Protein AF-A0A6L5F3W4-F1 (afdb_monomer)

Foldseek 3Di:
DDPDALLDDDQPPVDPLSVLLQVLLVVQLVVLCVQPNPQSNCLQNVQLVLLLLQLCLLCVPCSVLSSVLSNPRSVLSNVVQQQQSLLSSLLSLLSSCLFSQQVDHGDPVNLVVSLVSLLVQLLAQLSLLSQLLSLVSQCVSCPPPPVSPVSSVVSNCSSVVNCVVNQNQDDDQDAADPVLVVLLCLLVVLLVQADQDQFPRANNNPRHTTDSVSSNSSLCSLNSSLVVSCVRRPRSSSSSCVSSSSSSNSSSVVSPPDDPPPD

Sequence (263 aa):
MSRFTHLGRIVDLRLLTTRLSLVLVSVWAVVGYLNEGWAGVFDCGVAAVLGWMLARELDPDHPWIAVLVAALAGAPGLVGVDVGLRATLIVIASARLMVRSTGLAAKLTDIFVVGAVAVAWATGPGGWAVGMGLAVAIALDAGTDRTRLGLAALIGLGVTAVGALTGGVTSTWSTPTLVHLGVVVAGLGATAIARPRPLQSVGDYTGEVLDPTRLSIARIIVVGAATLAALAGGGSAVGVTSVIWITVTVVGVASRLRPSFRG

Solvent-accessible surface area (backbone atoms only — not comparable to full-atom values): 12817 Å² total; per-residue (Å²): 134,83,90,74,59,59,84,70,76,86,83,61,70,86,41,65,48,50,46,51,30,50,51,40,22,51,49,27,22,51,54,15,32,74,73,55,36,76,62,14,25,48,33,6,13,48,27,6,49,50,14,23,52,40,25,44,61,74,40,59,78,42,56,65,55,16,31,55,24,14,67,51,25,17,55,50,27,77,74,73,37,55,41,30,65,68,42,50,52,44,40,40,51,24,28,40,64,40,36,24,59,46,48,48,76,72,46,72,68,54,53,50,54,54,35,53,52,29,27,70,47,0,45,40,66,25,16,24,35,28,26,38,29,32,19,51,35,41,35,65,67,29,70,84,42,63,68,46,36,50,50,16,51,51,33,32,50,41,5,50,50,39,4,56,75,60,44,21,64,52,88,71,68,33,84,54,49,74,66,48,49,50,44,51,50,46,18,52,51,17,52,81,66,48,72,93,62,91,61,76,39,48,10,74,74,64,65,46,65,44,54,57,66,35,40,50,51,23,51,49,38,51,51,51,16,48,49,49,11,25,72,60,26,23,26,58,11,37,36,23,35,37,29,55,36,50,25,43,24,49,52,24,46,57,66,66,73,57,75,89,75,82,124

Secondary structure (DSSP, 8-state):
-----SS-----TTSHHHHHHHHHHHHHHHHHHHHHTHHHIIIIIIHHHHHHHHHHHH-TT-HHHHHHHHHHHTHHHHTT----HHHHHHHHHHHHHHH-TTSSPPPHHHHHHHHHHHHHHTTSTTHHHHHHHHHHHHHHHHTT-HHHHHHHHHHHHHHHHHHHHTTSS-S--BPPPHHHHHHHHHHHHHHHTPPP-----B-TTT-PBPPHHHHHHHHHHHHHHHHHHHHHHBHHHHHHTHHHHHHHHHHHHHHHH------

pLDDT: mean 91.53, std 9.52, range [45.31, 98.31]

Mean predicted aligned error: 4.31 Å

Radius of gyration: 17.59 Å; Cα contacts (8 Å, |Δi|>4): 500; chains: 1; bounding box: 54×39×50 Å

Structure (mmCIF, N/CA/C/O backbone):
data_AF-A0A6L5F3W4-F1
#
_entry.id   AF-A0A6L5F3W4-F1
#
loop_
_atom_site.group_PDB
_atom_site.id
_atom_site.type_symbol
_atom_site.label_atom_id
_atom_site.label_alt_id
_atom_site.label_comp_id
_atom_site.label_asym_id
_atom_site.label_entity_id
_atom_site.label_seq_id
_atom_site.pdbx_PDB_ins_code
_atom_site.Cartn_x
_atom_site.Cartn_y
_atom_site.Cartn_z
_atom_site.occupancy
_atom_site.B_iso_or_equiv
_atom_site.auth_seq_id
_atom_site.auth_comp_id
_atom_site.auth_asym_id
_atom_site.auth_atom_id
_atom_site.pdbx_PDB_model_num
ATOM 1 N N . MET A 1 1 ? -11.030 -21.987 18.754 1.00 50.31 1 MET A N 1
ATOM 2 C CA . MET A 1 1 ? -9.757 -21.298 18.434 1.00 50.31 1 MET A CA 1
ATOM 3 C C . MET A 1 1 ? -9.724 -20.989 16.944 1.00 50.31 1 MET A C 1
ATOM 5 O O . MET A 1 1 ? -9.644 -21.914 16.144 1.00 50.31 1 MET A O 1
ATOM 9 N N . SER A 1 2 ? -9.876 -19.724 16.549 1.00 51.78 2 SER A N 1
ATOM 10 C CA . SER A 1 2 ? -9.945 -19.341 15.136 1.00 51.78 2 SER A CA 1
ATOM 11 C C . SER A 1 2 ? -8.565 -19.425 14.465 1.00 51.78 2 SER A C 1
ATOM 13 O O . SER A 1 2 ? -7.621 -18.710 14.816 1.00 51.78 2 SER A O 1
ATOM 15 N N . ARG A 1 3 ? -8.458 -20.302 13.458 1.00 72.25 3 ARG A N 1
ATOM 16 C CA . ARG A 1 3 ? -7.289 -20.458 12.568 1.00 72.25 3 ARG A CA 1
ATOM 17 C C . ARG A 1 3 ? -7.117 -19.295 11.576 1.00 72.25 3 ARG A C 1
ATOM 19 O O . ARG A 1 3 ? -6.265 -19.363 10.702 1.00 72.25 3 ARG A O 1
ATOM 26 N N . PHE A 1 4 ? -7.916 -18.236 11.695 1.00 75.69 4 PHE A N 1
ATOM 27 C CA . PHE A 1 4 ? -7.894 -17.111 10.767 1.00 75.69 4 PHE A CA 1
ATOM 28 C C . PHE A 1 4 ? -6.722 -16.168 11.072 1.00 75.69 4 PHE A C 1
ATOM 30 O O . PHE A 1 4 ? -6.388 -15.926 12.240 1.00 75.69 4 PHE A O 1
ATOM 37 N N . THR A 1 5 ? -6.068 -15.689 10.015 1.00 81.12 5 THR A N 1
ATOM 38 C CA . THR A 1 5 ? -4.978 -14.704 10.074 1.00 81.12 5 THR A CA 1
ATOM 39 C C . THR A 1 5 ? -5.557 -13.325 9.782 1.00 81.12 5 THR A C 1
ATOM 41 O O . THR A 1 5 ? -6.525 -13.208 9.030 1.00 81.12 5 THR A O 1
ATOM 44 N N . HIS A 1 6 ? -4.976 -12.274 10.359 1.00 85.00 6 HIS A N 1
ATOM 45 C CA . HIS A 1 6 ? -5.402 -10.901 10.074 1.00 85.00 6 HIS A CA 1
ATOM 46 C C . HIS A 1 6 ? -5.044 -10.462 8.638 1.00 85.00 6 HIS A C 1
ATOM 48 O O . HIS A 1 6 ? -5.632 -9.534 8.088 1.00 85.00 6 HIS A O 1
ATOM 54 N N . LEU A 1 7 ? -4.062 -11.128 8.025 1.00 82.50 7 LEU A N 1
ATOM 55 C CA . LEU A 1 7 ? -3.481 -10.722 6.747 1.00 82.50 7 LEU A CA 1
ATOM 56 C C . LEU A 1 7 ? -4.322 -11.153 5.543 1.00 82.50 7 LEU A C 1
ATOM 58 O O . LEU A 1 7 ? -4.262 -10.498 4.501 1.00 82.50 7 LEU A O 1
ATOM 62 N N . GLY A 1 8 ? -5.080 -12.244 5.666 1.00 83.12 8 GLY A N 1
ATOM 63 C CA . GLY A 1 8 ? -5.890 -12.793 4.583 1.00 83.12 8 GLY A CA 1
ATOM 64 C C . GLY A 1 8 ? -7.279 -12.164 4.521 1.00 83.12 8 GLY A C 1
ATOM 65 O O . GLY A 1 8 ? -8.068 -12.313 5.451 1.00 83.12 8 GLY A O 1
ATOM 66 N N . ARG A 1 9 ? -7.600 -11.527 3.390 1.00 84.25 9 ARG A N 1
ATOM 67 C CA . ARG A 1 9 ? -8.953 -11.065 3.061 1.00 84.25 9 ARG A CA 1
ATOM 68 C C . ARG A 1 9 ? -9.553 -11.938 1.964 1.00 84.25 9 ARG A C 1
ATOM 70 O O . ARG A 1 9 ? -8.885 -12.220 0.970 1.00 84.25 9 ARG A O 1
ATOM 77 N N . ILE A 1 10 ? -10.807 -12.349 2.137 1.00 86.81 10 ILE A N 1
ATOM 78 C CA . ILE A 1 10 ? -11.521 -13.149 1.138 1.00 86.81 10 ILE A CA 1
ATOM 79 C C . ILE A 1 10 ? -11.903 -12.244 -0.038 1.00 86.81 10 ILE A C 1
ATOM 81 O O . ILE A 1 10 ? -12.430 -11.144 0.134 1.00 86.81 10 ILE A O 1
ATOM 85 N N . VAL A 1 11 ? -11.627 -12.709 -1.254 1.00 90.00 11 VAL A N 1
ATOM 86 C CA . VAL A 1 11 ? -12.023 -12.017 -2.480 1.00 90.00 11 VAL A CA 1
ATOM 87 C C . VAL A 1 11 ? -13.453 -12.424 -2.825 1.00 90.00 11 VAL A C 1
ATOM 89 O O . VAL A 1 11 ? -13.691 -13.545 -3.268 1.00 90.00 11 VAL A O 1
ATOM 92 N N . ASP A 1 12 ? -14.410 -11.516 -2.629 1.00 91.69 12 ASP A N 1
ATOM 93 C CA . ASP A 1 12 ? -15.799 -11.757 -3.023 1.00 91.69 12 ASP A CA 1
ATOM 94 C C . ASP A 1 12 ? -16.005 -11.481 -4.521 1.00 91.69 12 ASP A C 1
ATOM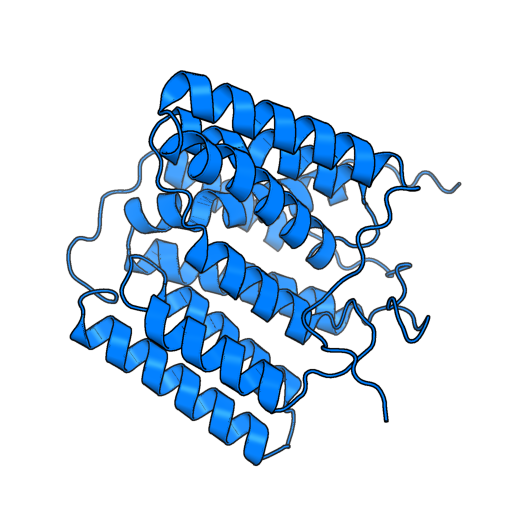 96 O O . ASP A 1 12 ? -16.131 -10.332 -4.962 1.00 91.69 12 ASP A O 1
ATOM 100 N N . LEU A 1 13 ? -16.047 -12.563 -5.304 1.00 94.25 13 LEU A N 1
ATOM 101 C CA . LEU A 1 13 ? -16.302 -12.546 -6.747 1.00 94.25 13 LEU A CA 1
ATOM 102 C C . LEU A 1 13 ? -17.750 -12.182 -7.104 1.00 94.25 13 LEU A C 1
ATOM 104 O O . LEU A 1 13 ? -18.041 -11.905 -8.270 1.00 94.25 13 LEU A O 1
ATOM 108 N N . ARG A 1 14 ? -18.679 -12.156 -6.140 1.00 94.38 14 ARG A N 1
ATOM 109 C CA . ARG A 1 14 ? -20.066 -11.742 -6.397 1.00 94.38 14 ARG A CA 1
ATOM 110 C C . ARG A 1 14 ? -20.153 -10.249 -6.691 1.00 94.38 14 ARG A C 1
ATOM 112 O O . ARG A 1 14 ? -21.020 -9.842 -7.461 1.00 94.38 14 ARG A O 1
ATOM 119 N N . LEU A 1 15 ? -19.226 -9.448 -6.174 1.00 91.88 15 LEU A N 1
ATOM 120 C CA . LEU A 1 15 ? -19.173 -8.011 -6.426 1.00 91.88 15 LEU A CA 1
ATOM 121 C C . LEU A 1 15 ? -18.694 -7.718 -7.855 1.00 91.88 15 LEU A C 1
ATOM 123 O O . LEU A 1 15 ? -17.621 -8.161 -8.269 1.00 91.88 15 LEU A O 1
ATOM 127 N N . LEU A 1 16 ? -19.473 -6.927 -8.603 1.00 94.75 16 LEU A N 1
ATOM 128 C CA . LEU A 1 16 ? -19.129 -6.511 -9.969 1.00 94.75 16 LEU A CA 1
ATOM 129 C C . LEU A 1 16 ? -17.764 -5.812 -10.025 1.00 94.75 16 LEU A C 1
ATOM 131 O O . LEU A 1 16 ? -16.963 -6.092 -10.910 1.00 94.75 16 LEU A O 1
ATOM 135 N N . THR A 1 17 ? -17.475 -4.946 -9.055 1.00 93.81 17 THR A N 1
ATOM 136 C CA . THR A 1 17 ? -16.205 -4.213 -8.956 1.00 93.81 17 THR A CA 1
ATOM 137 C C . THR A 1 17 ? -15.010 -5.149 -8.817 1.00 93.81 17 THR A C 1
ATOM 139 O O . THR A 1 17 ? -14.009 -4.951 -9.494 1.00 93.81 17 THR A O 1
ATOM 142 N N . THR A 1 18 ? -15.127 -6.213 -8.021 1.00 94.69 18 THR A N 1
ATOM 143 C CA . THR A 1 18 ? -14.079 -7.233 -7.896 1.00 94.69 18 THR A CA 1
ATOM 144 C C . THR A 1 18 ? -13.847 -7.951 -9.225 1.00 94.69 18 THR A C 1
ATOM 146 O O . THR A 1 18 ? -12.700 -8.111 -9.633 1.00 94.69 18 THR A O 1
ATOM 149 N N . ARG A 1 19 ? -14.913 -8.339 -9.941 1.00 96.94 19 ARG A N 1
ATOM 150 C CA . ARG A 1 19 ? -14.787 -8.973 -11.268 1.00 96.94 19 ARG A CA 1
ATOM 151 C C . ARG A 1 19 ? -14.121 -8.043 -12.279 1.00 96.94 19 ARG A C 1
ATOM 153 O O . ARG A 1 19 ? -13.219 -8.474 -12.985 1.00 96.94 19 ARG A O 1
ATOM 160 N N . LEU A 1 20 ? -14.525 -6.773 -12.319 1.00 96.69 20 LEU A N 1
ATOM 161 C CA . LEU A 1 20 ? -13.926 -5.775 -13.208 1.00 96.69 20 LEU A CA 1
ATOM 162 C C . LEU A 1 20 ? -12.446 -5.549 -12.890 1.00 96.69 20 LEU A C 1
ATOM 164 O O . LEU A 1 20 ? -11.631 -5.522 -13.806 1.00 96.69 20 LEU A O 1
ATOM 168 N N . SER A 1 21 ? -12.077 -5.456 -11.611 1.00 95.44 21 SER A N 1
ATOM 169 C CA . SER A 1 21 ? -10.671 -5.370 -11.207 1.00 95.44 21 SER A CA 1
ATOM 170 C C . SER A 1 21 ? -9.871 -6.599 -11.631 1.00 95.44 21 SER A C 1
ATOM 172 O O . SER A 1 21 ? -8.752 -6.439 -12.101 1.00 95.44 21 SER A O 1
ATOM 174 N N . LEU A 1 22 ? -10.436 -7.807 -11.535 1.00 95.88 22 LEU A N 1
ATOM 175 C CA . LEU A 1 22 ? -9.772 -9.021 -12.018 1.00 95.88 22 LEU A CA 1
ATOM 176 C C . LEU A 1 22 ? -9.584 -9.011 -13.537 1.00 95.88 22 LEU A C 1
ATOM 178 O O . LEU A 1 22 ? -8.502 -9.349 -14.001 1.00 95.88 22 LEU A O 1
ATOM 182 N N . VAL A 1 23 ? -10.586 -8.564 -14.301 1.00 97.81 23 VAL A N 1
ATOM 183 C CA . VAL A 1 23 ? -10.451 -8.391 -15.757 1.00 97.81 23 VAL A CA 1
ATOM 184 C C . VAL A 1 23 ? -9.328 -7.405 -16.077 1.00 97.81 23 VAL A C 1
ATOM 186 O O . VAL A 1 23 ? -8.471 -7.716 -16.897 1.00 97.81 23 VAL A O 1
ATOM 189 N N . LEU A 1 24 ? -9.280 -6.252 -15.404 1.00 97.25 24 LEU A N 1
ATOM 190 C CA . LEU A 1 24 ? -8.220 -5.258 -15.605 1.00 97.25 24 LEU A CA 1
ATOM 191 C C . LEU A 1 24 ? -6.836 -5.802 -15.241 1.00 97.25 24 LEU A C 1
ATOM 193 O O . LEU A 1 24 ? -5.883 -5.572 -15.977 1.00 97.25 24 LEU A O 1
ATOM 197 N N . VAL A 1 25 ? -6.723 -6.556 -14.148 1.00 96.50 25 VAL A N 1
ATOM 198 C CA . VAL A 1 25 ? -5.484 -7.246 -13.764 1.00 96.50 25 VAL A CA 1
ATOM 199 C C . VAL A 1 25 ? -5.054 -8.236 -14.844 1.00 96.50 25 VAL A C 1
ATOM 201 O O . VAL A 1 25 ? -3.881 -8.257 -15.210 1.00 96.50 25 VAL A O 1
ATOM 204 N N . SER A 1 26 ? -5.981 -9.035 -15.380 1.00 97.62 26 SER A N 1
ATOM 205 C CA . SER A 1 26 ? -5.686 -9.968 -16.471 1.00 97.62 26 SER A CA 1
ATOM 206 C C . SER A 1 26 ? -5.246 -9.237 -17.737 1.00 97.62 26 SER A C 1
ATOM 208 O O . SER A 1 26 ? -4.289 -9.666 -18.373 1.00 97.62 26 SER A O 1
ATOM 210 N N . VAL A 1 27 ? -5.888 -8.114 -18.075 1.00 98.25 27 VAL A N 1
ATOM 211 C CA . VAL A 1 27 ? -5.468 -7.259 -19.194 1.00 98.25 27 VAL A CA 1
ATOM 212 C C . VAL A 1 27 ? -4.049 -6.746 -18.960 1.00 98.25 27 VAL A C 1
ATOM 214 O O . VAL A 1 27 ? -3.200 -6.939 -19.823 1.00 98.25 27 VAL A O 1
ATOM 217 N N . TRP A 1 28 ? -3.749 -6.180 -17.788 1.00 98.19 28 TRP A N 1
ATOM 218 C CA . TRP A 1 28 ? -2.404 -5.701 -17.460 1.00 98.19 28 TRP A CA 1
ATOM 219 C C . TRP A 1 28 ? -1.350 -6.809 -17.488 1.00 98.19 28 TRP A C 1
ATOM 221 O O . TRP A 1 28 ? -0.255 -6.586 -17.993 1.00 98.19 28 TRP A O 1
ATOM 231 N N . ALA A 1 29 ? -1.679 -8.009 -17.009 1.00 97.69 29 ALA A N 1
ATOM 232 C CA . ALA A 1 29 ? -0.794 -9.165 -17.085 1.00 97.69 29 ALA A CA 1
ATOM 233 C C . ALA A 1 29 ? -0.502 -9.568 -18.539 1.00 97.69 29 ALA A C 1
ATOM 235 O O . ALA A 1 29 ? 0.652 -9.809 -18.880 1.00 97.69 29 ALA A O 1
ATOM 236 N N . VAL A 1 30 ? -1.521 -9.606 -19.405 1.00 98.31 30 VAL A N 1
ATOM 237 C CA . VAL A 1 30 ? -1.348 -9.926 -20.832 1.00 98.31 30 VAL A CA 1
ATOM 238 C C . VAL A 1 30 ? -0.539 -8.842 -21.539 1.00 98.31 30 VAL A C 1
ATOM 240 O O . VAL A 1 30 ? 0.415 -9.165 -22.236 1.00 98.31 30 VAL A O 1
ATOM 243 N N . VAL A 1 31 ? -0.872 -7.563 -21.344 1.00 97.94 31 VAL A N 1
ATOM 244 C CA . VAL A 1 31 ? -0.137 -6.453 -21.971 1.00 97.94 31 VAL A CA 1
ATOM 245 C C . VAL A 1 31 ? 1.319 -6.436 -21.494 1.00 97.94 31 VAL A C 1
ATOM 247 O O . VAL A 1 31 ? 2.224 -6.326 -22.316 1.00 97.94 31 VAL A O 1
ATOM 250 N N . GLY A 1 32 ? 1.561 -6.635 -20.196 1.00 97.69 32 GLY A N 1
ATOM 251 C CA . GLY A 1 32 ? 2.908 -6.762 -19.643 1.00 97.69 32 GLY A CA 1
ATOM 252 C C . GLY A 1 32 ? 3.672 -7.959 -20.213 1.00 97.69 32 GLY A C 1
ATOM 253 O O . GLY A 1 32 ? 4.833 -7.815 -20.587 1.00 97.69 32 GLY A O 1
ATOM 254 N N . TYR A 1 33 ? 3.014 -9.114 -20.372 1.00 97.94 33 TYR A N 1
ATOM 255 C CA . TYR A 1 33 ? 3.608 -10.285 -21.025 1.00 97.94 33 TYR A CA 1
ATOM 256 C C . TYR A 1 33 ? 4.020 -10.008 -22.469 1.00 97.94 33 TYR A C 1
ATOM 258 O O . TYR A 1 33 ? 5.099 -10.412 -22.897 1.00 97.94 33 TYR A O 1
ATOM 266 N N . LEU A 1 34 ? 3.175 -9.305 -23.219 1.00 97.94 34 LEU A N 1
ATOM 267 C CA . LEU A 1 34 ? 3.472 -8.938 -24.600 1.00 97.94 34 LEU A CA 1
ATOM 268 C C . LEU A 1 34 ? 4.619 -7.917 -24.704 1.00 97.94 34 LEU A C 1
ATOM 270 O O . LEU A 1 34 ? 5.304 -7.909 -25.722 1.00 97.94 34 LEU A O 1
ATOM 274 N N . ASN A 1 35 ? 4.838 -7.089 -23.676 1.00 97.19 35 ASN A N 1
ATOM 275 C CA . ASN A 1 35 ? 5.907 -6.085 -23.645 1.00 97.19 35 ASN A CA 1
ATOM 276 C C . ASN A 1 35 ? 7.263 -6.675 -23.213 1.00 97.19 35 ASN A C 1
ATOM 278 O O . ASN A 1 35 ? 8.268 -6.492 -23.892 1.00 97.19 35 ASN A O 1
ATOM 282 N N . GLU A 1 36 ? 7.292 -7.395 -22.087 1.00 96.19 36 GLU A N 1
ATOM 283 C CA . GLU A 1 36 ? 8.532 -7.813 -21.401 1.00 96.19 36 GLU A CA 1
ATOM 284 C C . GLU A 1 36 ? 8.508 -9.286 -20.949 1.00 96.19 36 GLU A C 1
ATOM 286 O O . GLU A 1 36 ? 9.314 -9.731 -20.125 1.00 96.19 36 GLU A O 1
ATOM 291 N N . GLY A 1 37 ? 7.566 -10.083 -21.457 1.00 96.44 37 GLY A N 1
ATOM 292 C CA . GLY A 1 37 ? 7.397 -11.474 -21.050 1.00 96.44 37 GLY A CA 1
ATOM 293 C C . GLY A 1 37 ? 6.997 -11.603 -19.579 1.00 96.44 37 GLY A C 1
ATOM 294 O O . GLY A 1 37 ? 6.214 -10.824 -19.037 1.00 96.44 37 GLY A O 1
ATOM 295 N N . TRP A 1 38 ? 7.527 -12.617 -18.895 1.00 96.19 38 TRP A N 1
ATOM 296 C CA . TRP A 1 38 ? 7.151 -12.883 -17.504 1.00 96.19 38 TRP A CA 1
ATOM 297 C C . TRP A 1 38 ? 7.457 -11.726 -16.550 1.00 96.19 38 TRP A C 1
ATOM 299 O O . TRP A 1 38 ? 6.693 -11.545 -15.609 1.00 96.19 38 TRP A O 1
ATOM 309 N N . ALA A 1 39 ? 8.502 -10.928 -16.795 1.00 93.94 39 ALA A N 1
ATOM 310 C CA . ALA A 1 39 ? 8.804 -9.749 -15.979 1.00 93.94 39 ALA A CA 1
ATOM 311 C C . ALA A 1 39 ? 7.645 -8.738 -16.017 1.00 93.94 39 ALA A C 1
ATOM 313 O O . ALA A 1 39 ? 7.087 -8.397 -14.974 1.00 93.94 39 ALA A O 1
ATOM 314 N N . GLY A 1 40 ? 7.162 -8.405 -17.217 1.00 94.12 40 GLY A N 1
ATOM 315 C CA . GLY A 1 40 ? 6.039 -7.484 -17.389 1.00 94.12 40 GLY A CA 1
ATOM 316 C C . GLY A 1 40 ? 4.721 -7.981 -16.781 1.00 94.12 40 GLY A C 1
ATOM 317 O O . GLY A 1 40 ? 3.901 -7.166 -16.357 1.00 94.12 40 GLY A O 1
ATOM 318 N N . VAL A 1 41 ? 4.505 -9.299 -16.653 1.00 95.81 41 VAL A N 1
ATOM 319 C CA . VAL A 1 41 ? 3.349 -9.842 -15.903 1.00 95.81 41 VAL A CA 1
ATOM 320 C C . VAL A 1 41 ? 3.387 -9.394 -14.442 1.00 95.81 41 VAL A C 1
ATOM 322 O O . VAL A 1 41 ? 2.351 -9.014 -13.887 1.00 95.81 41 VAL A O 1
ATOM 325 N N . PHE A 1 42 ? 4.564 -9.427 -13.813 1.00 93.06 42 PHE A N 1
ATOM 326 C CA . PHE A 1 42 ? 4.733 -8.954 -12.442 1.00 93.06 42 PHE A CA 1
ATOM 327 C C . PHE A 1 42 ? 4.623 -7.430 -12.382 1.00 93.06 42 PHE A C 1
ATOM 329 O O . PHE A 1 42 ? 3.815 -6.912 -11.608 1.00 93.06 42 PHE A O 1
ATOM 336 N N . ASP A 1 43 ? 5.344 -6.719 -13.242 1.00 94.44 43 ASP A N 1
ATOM 337 C CA . ASP A 1 43 ? 5.423 -5.261 -13.151 1.00 94.44 43 ASP A CA 1
ATOM 338 C C . ASP A 1 43 ? 4.108 -4.561 -13.507 1.00 94.44 43 ASP A C 1
ATOM 340 O O . ASP A 1 43 ? 3.755 -3.560 -12.892 1.00 94.44 43 ASP A O 1
ATOM 344 N N . CYS A 1 44 ? 3.315 -5.113 -14.427 1.00 97.19 44 CYS A N 1
ATOM 345 C CA . CYS A 1 44 ? 2.014 -4.547 -14.787 1.00 97.19 44 CYS A CA 1
ATOM 346 C C . CYS A 1 44 ? 0.866 -5.216 -14.021 1.00 97.19 44 CYS A C 1
ATOM 348 O O . CYS A 1 44 ? 0.048 -4.554 -13.376 1.00 97.19 44 CYS A O 1
ATOM 350 N N . GLY A 1 45 ? 0.786 -6.547 -14.095 1.00 96.81 45 GLY A N 1
ATOM 351 C CA . GLY A 1 45 ? -0.329 -7.318 -13.549 1.00 96.81 45 GLY A CA 1
ATOM 352 C C . GLY A 1 45 ? -0.354 -7.307 -12.023 1.00 96.81 45 GLY A C 1
ATOM 353 O O . GLY A 1 45 ? -1.384 -6.990 -11.422 1.00 96.81 45 GLY A O 1
ATOM 354 N N . VAL A 1 46 ? 0.779 -7.601 -11.372 1.00 97.12 46 VAL A N 1
ATOM 355 C CA . VAL A 1 46 ? 0.840 -7.595 -9.900 1.00 97.12 46 VAL A CA 1
ATOM 356 C C . VAL A 1 46 ? 0.748 -6.171 -9.360 1.00 97.12 46 VAL A C 1
ATOM 358 O O . VAL A 1 46 ? 0.044 -5.964 -8.373 1.00 97.12 46 VAL A O 1
ATOM 361 N N . ALA A 1 47 ? 1.328 -5.168 -10.025 1.00 97.69 47 ALA A N 1
ATOM 362 C CA . ALA A 1 47 ? 1.125 -3.768 -9.641 1.00 97.69 47 ALA A CA 1
ATOM 363 C C . ALA A 1 47 ? -0.359 -3.361 -9.657 1.00 97.69 47 ALA A C 1
ATOM 365 O O . ALA A 1 47 ? -0.836 -2.755 -8.694 1.00 97.69 47 ALA A O 1
ATOM 366 N N . ALA A 1 48 ? -1.118 -3.768 -10.682 1.00 97.94 48 ALA A N 1
ATOM 367 C CA . ALA A 1 48 ? -2.563 -3.544 -10.744 1.00 97.94 48 ALA A CA 1
ATOM 368 C C . ALA A 1 48 ? -3.313 -4.209 -9.573 1.00 97.94 48 ALA A C 1
ATOM 370 O O . ALA A 1 48 ? -4.182 -3.581 -8.959 1.00 97.94 48 ALA A O 1
ATOM 371 N N . VAL A 1 49 ? -2.946 -5.446 -9.208 1.00 97.75 49 VAL A N 1
ATOM 372 C CA . VAL A 1 49 ? -3.512 -6.147 -8.038 1.00 97.75 49 VAL A CA 1
ATOM 373 C C . VAL A 1 49 ? -3.195 -5.404 -6.744 1.00 97.75 49 VAL A C 1
ATOM 375 O O . VAL A 1 49 ? -4.082 -5.208 -5.913 1.00 97.75 49 VAL A O 1
ATOM 378 N N . LEU A 1 50 ? -1.943 -4.993 -6.551 1.00 97.69 50 LEU A N 1
ATOM 379 C CA . LEU A 1 50 ? -1.514 -4.331 -5.323 1.00 97.69 50 LEU A CA 1
ATOM 380 C C . LEU A 1 50 ? -2.137 -2.941 -5.184 1.00 97.69 50 LEU A C 1
ATOM 382 O O . LEU A 1 50 ? -2.621 -2.604 -4.104 1.00 97.69 50 LEU A O 1
ATOM 386 N N . GLY A 1 51 ? -2.215 -2.170 -6.270 1.00 97.88 51 GLY A N 1
ATOM 387 C CA . GLY A 1 51 ? -2.932 -0.896 -6.288 1.00 97.88 51 GLY A CA 1
ATOM 388 C C . GLY A 1 51 ? -4.410 -1.076 -5.939 1.00 97.88 51 GLY A C 1
ATOM 389 O O . GLY A 1 51 ? -4.934 -0.382 -5.067 1.00 97.88 51 GLY A O 1
ATOM 390 N N . TRP A 1 52 ? -5.077 -2.066 -6.545 1.00 97.62 52 TRP A N 1
ATOM 391 C CA . TRP A 1 52 ? -6.455 -2.424 -6.199 1.00 97.62 52 TRP A CA 1
ATOM 392 C C . TRP A 1 52 ? -6.619 -2.763 -4.711 1.00 97.62 52 TRP A C 1
ATOM 394 O O . TRP A 1 52 ? -7.535 -2.255 -4.059 1.00 97.62 52 TRP A O 1
ATOM 404 N N . MET A 1 53 ? -5.734 -3.599 -4.159 1.00 97.25 53 MET A N 1
ATOM 405 C CA . MET A 1 53 ? -5.767 -3.962 -2.741 1.00 97.25 53 MET A CA 1
ATOM 406 C C . MET A 1 53 ? -5.581 -2.735 -1.851 1.00 97.25 53 MET A C 1
ATOM 408 O O . MET A 1 53 ? -6.389 -2.521 -0.951 1.00 97.25 53 MET A O 1
ATOM 412 N N . LEU A 1 54 ? -4.564 -1.912 -2.120 1.00 97.62 54 LEU A N 1
ATOM 413 C CA . LEU A 1 54 ? -4.275 -0.716 -1.333 1.00 97.62 54 LEU A CA 1
ATOM 414 C C . LEU A 1 54 ? -5.441 0.277 -1.372 1.00 97.62 54 LEU A C 1
ATOM 416 O O . LEU A 1 54 ? -5.833 0.801 -0.333 1.00 97.62 54 LEU A O 1
ATOM 420 N N . ALA A 1 55 ? -6.053 0.483 -2.539 1.00 96.75 55 ALA A N 1
ATOM 421 C CA . ALA A 1 55 ? -7.214 1.355 -2.683 1.00 96.75 55 ALA A CA 1
ATOM 422 C C . ALA A 1 55 ? -8.387 0.911 -1.796 1.00 96.75 55 ALA A C 1
ATOM 424 O O . ALA A 1 55 ? -9.038 1.752 -1.183 1.00 96.75 55 ALA A O 1
ATOM 425 N N . ARG A 1 56 ? -8.627 -0.402 -1.673 1.00 95.75 56 ARG A N 1
ATOM 426 C CA . ARG A 1 56 ? -9.671 -0.948 -0.786 1.00 95.75 56 ARG A CA 1
ATOM 427 C C . ARG A 1 56 ? -9.361 -0.778 0.698 1.00 95.75 56 ARG A C 1
ATOM 429 O O . ARG A 1 56 ? -10.297 -0.756 1.489 1.00 95.75 56 ARG A O 1
ATOM 436 N N . GLU A 1 57 ? -8.089 -0.692 1.077 1.00 96.38 57 GLU A N 1
ATOM 437 C CA . GLU A 1 57 ? -7.713 -0.374 2.459 1.00 96.38 57 GLU A CA 1
ATOM 438 C C . GLU A 1 57 ? -7.847 1.129 2.736 1.00 96.38 57 GLU A C 1
ATOM 440 O O . GLU A 1 57 ? -8.261 1.516 3.823 1.00 96.38 57 GLU A O 1
ATOM 445 N N . LEU A 1 58 ? -7.528 1.987 1.759 1.00 95.88 58 LEU A N 1
ATOM 446 C CA . LEU A 1 58 ? -7.561 3.444 1.933 1.00 95.88 58 LEU A CA 1
ATOM 447 C C . LEU A 1 58 ? -8.946 4.066 1.727 1.00 95.88 58 LEU A C 1
ATOM 449 O O . LEU A 1 58 ? -9.199 5.144 2.271 1.00 95.88 58 LEU A O 1
ATOM 453 N N . ASP A 1 59 ? -9.832 3.434 0.959 1.00 95.38 59 ASP A N 1
ATOM 454 C CA . ASP A 1 59 ? -11.210 3.881 0.734 1.00 95.38 59 ASP A CA 1
ATOM 455 C C . ASP A 1 59 ? -12.181 2.689 0.606 1.00 95.38 59 ASP A C 1
ATOM 457 O O . ASP A 1 59 ? -12.634 2.350 -0.494 1.00 95.38 59 ASP A O 1
ATOM 461 N N . PRO A 1 60 ? -12.489 2.010 1.729 1.00 94.44 60 PRO A N 1
ATOM 462 C CA . PRO A 1 60 ? -13.279 0.779 1.710 1.00 94.44 60 PRO A CA 1
ATOM 463 C C . PRO A 1 60 ? -14.730 0.991 1.239 1.00 94.44 60 PRO A C 1
ATOM 465 O O . PRO A 1 60 ? -15.314 0.074 0.663 1.00 94.44 60 PRO A O 1
ATOM 468 N N . ASP A 1 61 ? -15.279 2.202 1.396 1.00 94.12 61 ASP A N 1
ATOM 469 C CA . ASP A 1 61 ? -16.666 2.540 1.040 1.00 94.12 61 ASP A CA 1
ATOM 470 C C . ASP A 1 61 ? -16.892 2.673 -0.476 1.00 94.12 61 ASP A C 1
ATOM 472 O O . ASP A 1 61 ? -18.025 2.614 -0.958 1.00 94.12 61 ASP A O 1
ATOM 476 N N . HIS A 1 62 ? -15.823 2.849 -1.257 1.00 92.69 62 HIS A N 1
ATOM 477 C CA . HIS A 1 62 ? -15.916 3.176 -2.677 1.00 92.69 62 HIS A CA 1
ATOM 478 C C . HIS A 1 62 ? -15.197 2.131 -3.533 1.00 92.69 62 HIS A C 1
ATOM 480 O O . HIS A 1 62 ? -14.134 2.397 -4.099 1.00 92.69 62 HIS A O 1
ATOM 486 N N . PRO A 1 63 ? -15.794 0.945 -3.744 1.00 93.50 63 PRO A N 1
ATOM 487 C CA . PRO A 1 63 ? -15.130 -0.138 -4.465 1.00 93.50 63 PRO A CA 1
ATOM 488 C C . PRO A 1 63 ? -14.804 0.215 -5.928 1.00 93.50 63 PRO A C 1
ATOM 490 O O . PRO A 1 63 ? -13.888 -0.357 -6.511 1.00 93.50 63 PRO A O 1
ATOM 493 N N . TRP A 1 64 ? -15.502 1.190 -6.520 1.00 95.44 64 TRP A N 1
ATOM 494 C CA . TRP A 1 64 ? -15.186 1.724 -7.850 1.00 95.44 64 TRP A CA 1
ATOM 495 C C . TRP A 1 64 ? -13.840 2.456 -7.914 1.00 95.44 64 TRP A C 1
ATOM 497 O O . TRP A 1 64 ? -13.195 2.433 -8.958 1.00 95.44 64 TRP A O 1
ATOM 507 N N . ILE A 1 65 ? -13.385 3.067 -6.818 1.00 95.00 65 ILE A N 1
ATOM 508 C CA . ILE A 1 65 ? -12.064 3.709 -6.758 1.00 95.00 65 ILE A CA 1
ATOM 509 C C . ILE A 1 65 ? -10.970 2.650 -6.892 1.00 95.00 65 ILE A C 1
ATOM 511 O O . ILE A 1 65 ? -10.012 2.854 -7.629 1.00 95.00 65 ILE A O 1
ATOM 515 N N . ALA A 1 66 ? -11.155 1.475 -6.289 1.00 95.56 66 ALA A N 1
ATOM 516 C CA . ALA A 1 66 ? -10.227 0.365 -6.459 1.00 95.56 66 ALA A CA 1
ATOM 517 C C . ALA A 1 66 ? -10.167 -0.146 -7.910 1.00 95.56 66 ALA A C 1
ATOM 519 O O . ALA A 1 66 ? -9.097 -0.537 -8.369 1.00 95.56 66 ALA A O 1
ATOM 520 N N . VAL A 1 67 ? -11.280 -0.102 -8.654 1.00 97.00 67 VAL A N 1
ATOM 521 C CA . VAL A 1 67 ? -11.296 -0.404 -10.100 1.00 97.00 67 VAL A CA 1
ATOM 522 C C . VAL A 1 67 ? -10.466 0.621 -10.877 1.00 97.00 67 VAL A C 1
ATOM 524 O O . VAL A 1 67 ? -9.638 0.229 -11.694 1.00 97.00 67 VAL A O 1
ATOM 527 N N . LEU A 1 68 ? -10.637 1.918 -10.596 1.00 96.62 68 LEU A N 1
ATOM 528 C CA . LEU A 1 68 ? -9.849 2.980 -11.236 1.00 96.62 68 LEU A CA 1
ATOM 529 C C . LEU A 1 68 ? -8.354 2.847 -10.931 1.00 96.62 68 LEU A C 1
ATOM 531 O O . LEU A 1 68 ? -7.531 2.995 -11.828 1.00 96.62 68 LEU A O 1
ATOM 535 N N . VAL A 1 69 ? -7.996 2.520 -9.689 1.00 97.19 69 VAL A N 1
ATOM 536 C CA . VAL A 1 69 ? -6.596 2.274 -9.327 1.00 97.19 69 VAL A CA 1
ATOM 537 C C . VAL A 1 69 ? -6.057 1.039 -10.046 1.00 97.19 69 VAL A C 1
ATOM 539 O O . VAL A 1 69 ? -4.971 1.117 -10.606 1.00 97.19 69 VAL A O 1
ATOM 542 N N . ALA A 1 70 ? -6.812 -0.063 -10.118 1.00 97.38 70 ALA A N 1
ATOM 543 C CA . ALA A 1 70 ? -6.414 -1.246 -10.889 1.00 97.38 70 ALA A CA 1
ATOM 544 C C . ALA A 1 70 ? -6.163 -0.908 -12.368 1.00 97.38 70 ALA A C 1
ATOM 546 O O . ALA A 1 70 ? -5.220 -1.413 -12.971 1.00 97.38 70 ALA A O 1
ATOM 547 N N . ALA A 1 71 ? -6.988 -0.028 -12.945 1.00 97.31 71 ALA A N 1
ATOM 548 C CA . ALA A 1 71 ? -6.846 0.420 -14.324 1.00 97.31 71 ALA A CA 1
ATOM 549 C C . ALA A 1 71 ? -5.574 1.248 -14.561 1.00 97.31 71 ALA A C 1
ATOM 551 O O . ALA A 1 71 ? -5.102 1.268 -15.687 1.00 97.31 71 ALA A O 1
ATOM 552 N N . LEU A 1 72 ? -5.018 1.913 -13.543 1.00 97.19 72 LEU A N 1
ATOM 553 C CA . LEU A 1 72 ? -3.879 2.829 -13.694 1.00 97.19 72 LEU A CA 1
ATOM 554 C C . LEU A 1 72 ? -2.562 2.276 -13.135 1.00 97.19 72 LEU A C 1
ATOM 556 O O . LEU A 1 72 ? -1.496 2.597 -13.651 1.00 97.19 72 LEU A O 1
ATOM 560 N N . ALA A 1 73 ? -2.615 1.450 -12.091 1.00 97.12 73 ALA A N 1
ATOM 561 C CA . ALA A 1 73 ? -1.438 1.018 -11.342 1.00 97.12 73 ALA A CA 1
ATOM 562 C C . ALA A 1 73 ? -0.496 0.091 -12.128 1.00 97.12 73 ALA A C 1
ATOM 564 O O . ALA A 1 73 ? 0.673 0.007 -11.770 1.00 97.12 73 ALA A O 1
ATOM 565 N N . GLY A 1 74 ? -0.969 -0.566 -13.193 1.00 95.81 74 GLY A N 1
ATOM 566 C CA . GLY A 1 74 ? -0.116 -1.359 -14.088 1.00 95.81 74 GLY A CA 1
ATOM 567 C C . GLY A 1 74 ? 0.642 -0.534 -15.136 1.00 95.81 74 GLY A C 1
ATOM 568 O O . GLY A 1 74 ? 1.625 -1.013 -15.690 1.00 95.81 74 GLY A O 1
ATOM 569 N N . ALA A 1 75 ? 0.233 0.714 -15.391 1.00 96.75 75 ALA A N 1
ATOM 570 C CA . ALA A 1 75 ? 0.807 1.539 -16.455 1.00 96.75 75 ALA A CA 1
ATOM 571 C C . ALA A 1 75 ? 2.310 1.850 -16.302 1.00 96.75 75 ALA A C 1
ATOM 573 O O . ALA A 1 75 ? 2.998 1.831 -17.323 1.00 96.75 75 ALA A O 1
ATOM 574 N N . PRO A 1 76 ? 2.859 2.108 -15.093 1.00 95.12 76 PRO A N 1
ATOM 575 C CA . PRO A 1 76 ? 4.292 2.369 -14.944 1.00 95.12 76 PRO A CA 1
ATOM 576 C C . PRO A 1 76 ? 5.171 1.203 -15.421 1.00 95.12 76 PRO A C 1
ATOM 578 O O . PRO A 1 76 ? 6.222 1.442 -16.012 1.00 95.12 76 PRO A O 1
ATOM 581 N N . GLY A 1 77 ? 4.710 -0.042 -15.256 1.00 94.88 77 GLY A N 1
ATOM 582 C CA . GLY A 1 77 ? 5.437 -1.224 -15.721 1.00 94.88 77 GLY A CA 1
ATOM 583 C C . GLY A 1 77 ? 5.631 -1.264 -17.242 1.00 94.88 77 GLY A C 1
ATOM 584 O O . GLY A 1 77 ? 6.646 -1.759 -17.705 1.00 94.88 77 GLY A O 1
ATOM 585 N N . LEU A 1 78 ? 4.729 -0.676 -18.042 1.00 95.44 78 LEU A N 1
ATOM 586 C CA . LEU A 1 78 ? 4.891 -0.645 -19.508 1.00 95.44 78 LEU A CA 1
ATOM 587 C C . LEU A 1 78 ? 5.998 0.283 -19.993 1.00 95.44 78 LEU A C 1
ATOM 589 O O . LEU A 1 78 ? 6.472 0.147 -21.119 1.00 95.44 78 LEU A O 1
ATOM 593 N N . VAL A 1 79 ? 6.356 1.269 -19.179 1.00 94.38 79 VAL A N 1
ATOM 594 C CA . VAL A 1 79 ? 7.376 2.266 -19.513 1.00 94.38 79 VAL A CA 1
ATOM 595 C C . VAL A 1 79 ? 8.688 1.989 -18.776 1.00 94.38 79 VAL A C 1
ATOM 597 O O . VAL A 1 79 ? 9.522 2.885 -18.657 1.00 94.38 79 VAL A O 1
ATOM 600 N N . GLY A 1 80 ? 8.864 0.762 -18.269 1.00 92.56 80 GLY A N 1
ATOM 601 C CA . GLY A 1 80 ? 10.076 0.316 -17.583 1.00 92.56 80 GLY A CA 1
ATOM 602 C C . GLY A 1 80 ? 10.313 0.982 -16.225 1.00 92.56 80 GLY A C 1
ATOM 603 O O . GLY A 1 80 ? 11.453 1.044 -15.762 1.00 92.56 80 GLY A O 1
ATOM 604 N N . VAL A 1 81 ? 9.272 1.530 -15.585 1.00 92.38 81 VAL A N 1
ATOM 605 C CA . VAL A 1 81 ? 9.383 2.051 -14.216 1.00 92.38 81 VAL A CA 1
ATOM 606 C C . VAL A 1 81 ? 9.290 0.880 -13.245 1.00 92.38 81 VAL A C 1
ATOM 608 O O . VAL A 1 81 ? 8.287 0.171 -13.230 1.00 92.38 81 VAL A O 1
ATOM 611 N N . ASP A 1 82 ? 10.301 0.719 -12.388 1.00 91.62 82 ASP A N 1
ATOM 612 C CA . ASP A 1 82 ? 10.251 -0.229 -11.271 1.00 91.62 82 ASP A CA 1
ATOM 613 C C . ASP A 1 82 ? 9.074 0.130 -10.354 1.00 91.62 82 ASP A C 1
ATOM 615 O O . ASP A 1 82 ? 9.085 1.165 -9.694 1.00 91.62 82 ASP A O 1
ATOM 619 N N . VAL A 1 83 ? 8.047 -0.718 -10.329 1.00 91.88 83 VAL A N 1
ATOM 620 C CA . VAL A 1 83 ? 6.795 -0.516 -9.579 1.00 91.88 83 VAL A CA 1
ATOM 621 C C . VAL A 1 83 ? 6.908 -0.848 -8.088 1.00 91.88 83 VAL A C 1
ATOM 623 O O . VAL A 1 83 ? 5.932 -0.688 -7.348 1.00 91.88 83 VAL A O 1
ATOM 626 N N . GLY A 1 84 ? 8.064 -1.338 -7.628 1.00 92.56 84 GLY A N 1
ATOM 627 C CA . GLY A 1 84 ? 8.339 -1.567 -6.213 1.00 92.56 84 GLY A CA 1
ATOM 628 C C . GLY A 1 84 ? 7.301 -2.421 -5.495 1.00 92.56 84 GLY A C 1
ATOM 629 O O . GLY A 1 84 ? 6.808 -2.065 -4.419 1.00 92.56 84 GLY A O 1
ATOM 630 N N . LEU A 1 85 ? 6.979 -3.584 -6.069 1.00 95.75 85 LEU A N 1
ATOM 631 C CA . LEU A 1 85 ? 5.955 -4.502 -5.547 1.00 95.75 85 LEU A CA 1
ATOM 632 C C . LEU A 1 85 ? 6.155 -4.822 -4.054 1.00 95.75 85 LEU A C 1
ATOM 634 O O . LEU A 1 85 ? 5.195 -4.876 -3.284 1.00 95.75 85 LEU A O 1
ATOM 638 N N . ARG A 1 86 ? 7.418 -4.972 -3.630 1.00 96.06 86 ARG A N 1
ATOM 639 C CA . ARG A 1 86 ? 7.813 -5.230 -2.234 1.00 96.06 86 ARG A CA 1
ATOM 640 C C . ARG A 1 86 ? 7.404 -4.090 -1.303 1.00 96.06 86 ARG A C 1
ATOM 642 O O . ARG A 1 86 ? 6.791 -4.338 -0.268 1.00 96.06 86 ARG A O 1
ATOM 649 N N . ALA A 1 87 ? 7.704 -2.850 -1.686 1.00 95.19 87 ALA A N 1
ATOM 650 C CA . ALA A 1 87 ? 7.331 -1.665 -0.923 1.00 95.19 87 ALA A CA 1
ATOM 651 C C . ALA A 1 87 ? 5.801 -1.554 -0.830 1.00 95.19 87 ALA A C 1
ATOM 653 O O . ALA A 1 87 ? 5.245 -1.416 0.258 1.00 95.19 87 ALA A O 1
ATOM 654 N N . THR A 1 88 ? 5.099 -1.731 -1.948 1.00 96.94 88 THR A N 1
ATOM 655 C CA . THR A 1 88 ? 3.632 -1.663 -1.964 1.00 96.94 88 THR A CA 1
ATOM 656 C C . THR A 1 88 ? 2.990 -2.726 -1.061 1.00 96.94 88 THR A C 1
ATOM 658 O O . THR A 1 88 ? 2.057 -2.414 -0.321 1.00 96.94 88 THR A O 1
ATOM 661 N N . LEU A 1 89 ? 3.514 -3.957 -1.036 1.00 97.12 89 LEU A N 1
ATOM 662 C CA . LEU A 1 89 ? 3.045 -5.014 -0.128 1.00 97.12 89 LEU A CA 1
ATOM 663 C C . LEU A 1 89 ? 3.194 -4.642 1.353 1.00 97.12 89 LEU A C 1
ATOM 665 O O . LEU A 1 89 ? 2.260 -4.850 2.131 1.00 97.12 89 LEU A O 1
ATOM 669 N N . ILE A 1 90 ? 4.337 -4.074 1.746 1.00 97.69 90 ILE A N 1
ATOM 670 C CA . ILE A 1 90 ? 4.549 -3.630 3.130 1.00 97.69 90 ILE A CA 1
ATOM 671 C C . ILE A 1 90 ? 3.608 -2.473 3.479 1.00 97.69 90 ILE A C 1
ATOM 673 O O . ILE A 1 90 ? 3.010 -2.490 4.552 1.00 97.69 90 ILE A O 1
ATOM 677 N N . VAL A 1 91 ? 3.386 -1.521 2.567 1.00 97.19 91 VAL A N 1
ATOM 678 C CA . VAL A 1 91 ? 2.404 -0.441 2.768 1.00 97.19 91 VAL A CA 1
ATOM 679 C C . VAL A 1 91 ? 0.986 -0.986 2.950 1.00 97.19 91 VAL A C 1
ATOM 681 O O . VAL A 1 91 ? 0.277 -0.532 3.848 1.00 97.19 91 VAL A O 1
ATOM 684 N N . ILE A 1 92 ? 0.571 -1.979 2.157 1.00 97.50 92 ILE A N 1
ATOM 685 C CA . ILE A 1 92 ? -0.730 -2.645 2.332 1.00 97.50 92 ILE A CA 1
ATOM 686 C C . ILE A 1 92 ? -0.809 -3.305 3.709 1.00 97.50 92 ILE A C 1
ATOM 688 O O . ILE A 1 92 ? -1.832 -3.187 4.381 1.00 97.50 92 ILE A O 1
ATOM 692 N N . ALA A 1 93 ? 0.255 -3.977 4.156 1.00 97.31 93 ALA A N 1
ATOM 693 C CA . ALA A 1 93 ? 0.284 -4.599 5.475 1.00 97.31 93 ALA A CA 1
ATOM 694 C C . ALA A 1 93 ? 0.169 -3.558 6.604 1.00 97.31 93 ALA A C 1
ATOM 696 O O . ALA A 1 93 ? -0.616 -3.760 7.533 1.00 97.31 93 ALA A O 1
ATOM 697 N N . SER A 1 94 ? 0.865 -2.422 6.490 1.00 97.44 94 SER A N 1
ATOM 698 C CA . SER A 1 94 ? 0.751 -1.284 7.414 1.00 97.44 94 SER A CA 1
ATOM 699 C C . SER A 1 94 ? -0.667 -0.714 7.441 1.00 97.44 94 SER A C 1
ATOM 701 O O . SER A 1 94 ? -1.236 -0.515 8.516 1.00 97.44 94 SER A O 1
ATOM 703 N N . ALA A 1 95 ? -1.264 -0.499 6.264 1.00 97.00 95 ALA A N 1
ATOM 704 C CA . ALA A 1 95 ? -2.631 -0.005 6.141 1.00 97.00 95 ALA A CA 1
ATOM 705 C C . ALA A 1 95 ? -3.630 -0.987 6.764 1.00 97.00 95 ALA A C 1
ATOM 707 O O . ALA A 1 95 ? -4.449 -0.578 7.583 1.00 97.00 95 ALA A O 1
ATOM 708 N N . ARG A 1 96 ? -3.514 -2.289 6.471 1.00 96.56 96 ARG A N 1
ATOM 709 C CA . ARG A 1 96 ? -4.363 -3.335 7.063 1.00 96.56 96 ARG A CA 1
ATOM 710 C C . ARG A 1 96 ? -4.254 -3.378 8.572 1.00 96.56 96 ARG A C 1
ATOM 712 O O . ARG A 1 96 ? -5.275 -3.455 9.242 1.00 96.56 96 ARG A O 1
ATOM 719 N N . LEU A 1 97 ? -3.034 -3.352 9.107 1.00 96.38 97 LEU A N 1
ATOM 720 C CA . LEU A 1 97 ? -2.801 -3.391 10.550 1.00 96.38 97 LEU A CA 1
ATOM 721 C C . LEU A 1 97 ? -3.502 -2.224 11.252 1.00 96.38 97 LEU A C 1
ATOM 723 O O . LEU A 1 97 ? -4.056 -2.395 12.338 1.00 96.38 97 LEU A O 1
ATOM 727 N N . MET A 1 98 ? -3.538 -1.063 10.597 1.00 96.12 98 MET A N 1
ATOM 728 C CA . MET A 1 98 ? -4.181 0.119 11.149 1.00 96.12 98 MET A CA 1
ATOM 729 C C . MET A 1 98 ? -5.692 0.115 10.981 1.00 96.12 98 MET A C 1
ATOM 731 O O . MET A 1 98 ? -6.402 0.262 11.978 1.00 96.12 98 MET A O 1
ATOM 735 N N . VAL A 1 99 ? -6.176 -0.110 9.760 1.00 96.25 99 VAL A N 1
ATOM 736 C CA . VAL A 1 99 ? -7.605 -0.113 9.417 1.00 96.25 99 VAL A CA 1
ATOM 737 C C . VAL A 1 99 ? -8.341 -1.277 10.077 1.00 96.25 99 VAL A C 1
ATOM 739 O O . VAL A 1 99 ? -9.511 -1.131 10.415 1.00 96.25 99 VAL A O 1
ATOM 742 N N . ARG A 1 100 ? -7.670 -2.419 10.277 1.00 96.06 100 ARG A N 1
ATOM 743 C CA . ARG A 1 100 ? -8.277 -3.687 10.706 1.00 96.06 100 ARG A CA 1
ATOM 744 C C . ARG A 1 100 ? -9.483 -4.045 9.838 1.00 96.06 100 ARG A C 1
ATOM 746 O O . ARG A 1 100 ? -10.554 -4.356 10.345 1.00 96.06 100 ARG A O 1
ATOM 753 N N . SER A 1 101 ? -9.314 -4.022 8.516 1.00 94.44 101 SER A N 1
ATOM 754 C CA . SER A 1 101 ? -10.401 -4.264 7.551 1.00 94.44 101 SER A CA 1
ATOM 755 C C . SER A 1 101 ? -11.046 -5.652 7.667 1.00 94.44 101 SER A C 1
ATOM 757 O O . SER A 1 101 ? -12.188 -5.841 7.259 1.00 94.44 101 SER A O 1
ATOM 759 N N . THR A 1 102 ? -10.363 -6.618 8.285 1.00 93.88 102 THR A N 1
ATOM 760 C CA . THR A 1 102 ? -10.934 -7.931 8.625 1.00 93.88 102 THR A CA 1
ATOM 761 C C . THR A 1 102 ? -11.759 -7.917 9.922 1.00 93.88 102 THR A C 1
ATOM 763 O O . THR A 1 102 ? -12.467 -8.875 10.210 1.00 93.88 102 THR A O 1
ATOM 766 N N . GLY A 1 103 ? -11.681 -6.855 10.726 1.00 93.38 103 GLY A N 1
ATOM 767 C CA . GLY A 1 103 ? -12.288 -6.742 12.056 1.00 93.38 103 GLY A CA 1
ATOM 768 C C . GLY A 1 103 ? -11.466 -7.382 13.18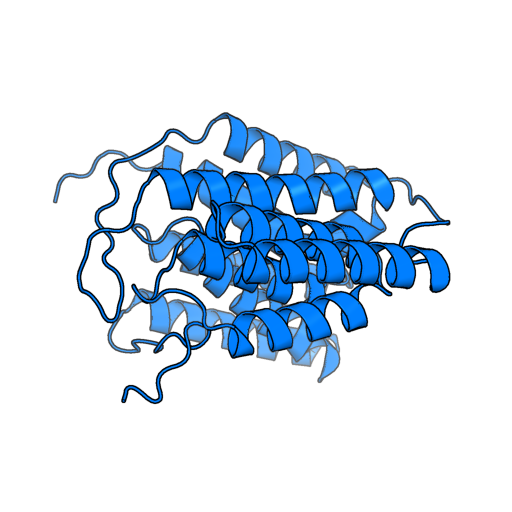2 1.00 93.38 103 GLY A C 1
ATOM 769 O O . GLY A 1 103 ? -11.797 -7.235 14.354 1.00 93.38 103 GLY A O 1
ATOM 770 N N . LEU A 1 104 ? -10.374 -8.082 12.865 1.00 93.94 104 LEU A N 1
ATOM 771 C CA . LEU A 1 104 ? -9.531 -8.750 13.859 1.00 93.94 104 LEU A CA 1
ATOM 772 C C . LEU A 1 104 ? -8.294 -7.908 14.193 1.00 93.94 104 LEU A C 1
ATOM 774 O O . LEU A 1 104 ? -7.799 -7.147 13.370 1.00 93.94 104 LEU A O 1
ATOM 778 N N . ALA A 1 105 ? -7.757 -8.054 15.403 1.00 93.88 105 ALA A N 1
ATOM 779 C CA . ALA A 1 105 ? -6.439 -7.512 15.725 1.00 93.88 105 ALA A CA 1
ATOM 780 C C . ALA A 1 105 ? -5.337 -8.418 15.149 1.00 93.88 105 ALA A C 1
ATOM 782 O O . ALA A 1 105 ? -5.464 -9.646 15.165 1.00 93.88 105 ALA A O 1
ATOM 783 N N . ALA A 1 106 ? -4.228 -7.826 14.696 1.00 94.62 106 ALA A N 1
ATOM 784 C CA . ALA A 1 106 ? -3.067 -8.588 14.242 1.00 94.62 106 ALA A CA 1
ATOM 785 C C . ALA A 1 106 ? -2.500 -9.457 15.378 1.00 94.62 106 ALA A C 1
ATOM 787 O O . ALA A 1 106 ? -2.345 -8.993 16.517 1.00 94.62 106 ALA A O 1
ATOM 788 N N . LYS A 1 107 ? -2.184 -10.721 15.072 1.00 95.19 107 LYS A N 1
ATOM 789 C CA . LYS A 1 107 ? -1.508 -11.627 16.014 1.00 95.19 107 LYS A CA 1
ATOM 790 C C . LYS A 1 107 ? -0.020 -11.283 16.087 1.00 95.19 107 LYS A C 1
ATOM 792 O O . LYS A 1 107 ? 0.547 -10.765 15.129 1.00 95.19 107 LYS A O 1
ATOM 797 N N . LEU A 1 108 ? 0.644 -11.644 17.188 1.00 96.06 108 LEU A N 1
ATOM 798 C CA . LEU A 1 108 ? 2.103 -11.487 17.306 1.00 96.06 108 LEU A CA 1
ATOM 799 C C . LEU A 1 108 ? 2.849 -12.222 16.182 1.00 96.06 108 LEU A C 1
ATOM 801 O O . LEU A 1 108 ? 3.838 -11.710 15.673 1.00 96.06 108 LEU A O 1
ATOM 805 N N . THR A 1 109 ? 2.338 -13.378 15.749 1.00 95.38 109 THR A N 1
ATOM 806 C CA . THR A 1 109 ? 2.876 -14.121 14.601 1.00 95.38 109 THR A CA 1
ATOM 807 C C . THR A 1 109 ? 2.763 -13.333 13.298 1.00 95.38 109 THR A C 1
ATOM 809 O O . THR A 1 109 ? 3.709 -13.327 12.520 1.00 95.38 109 THR A O 1
ATOM 812 N N . ASP A 1 110 ? 1.645 -12.635 13.075 1.00 95.81 110 ASP A N 1
ATOM 813 C CA . ASP A 1 110 ? 1.445 -11.810 11.878 1.00 95.81 110 ASP A CA 1
ATOM 814 C C . ASP A 1 110 ? 2.426 -10.629 11.887 1.00 95.81 110 ASP A C 1
ATOM 816 O O . ASP A 1 110 ? 3.107 -10.379 10.895 1.00 95.81 110 ASP A O 1
ATOM 820 N N . ILE A 1 111 ? 2.553 -9.949 13.034 1.00 97.12 111 ILE A N 1
ATOM 821 C CA . ILE A 1 111 ? 3.485 -8.828 13.230 1.00 97.12 111 ILE A CA 1
ATOM 822 C C . ILE A 1 111 ? 4.931 -9.281 13.008 1.00 97.12 111 ILE A C 1
ATOM 824 O O . ILE A 1 111 ? 5.679 -8.609 12.303 1.00 97.12 111 ILE A O 1
ATOM 828 N N . PHE A 1 112 ? 5.320 -10.424 13.575 1.00 96.94 112 PHE A N 1
ATOM 829 C CA . PHE A 1 112 ? 6.667 -10.968 13.426 1.00 96.94 112 PHE A CA 1
ATOM 830 C C . PHE A 1 112 ? 6.982 -11.319 11.969 1.00 96.94 112 PHE A C 1
ATOM 832 O O . PHE A 1 112 ? 8.024 -10.911 11.463 1.00 96.94 112 PHE A O 1
ATOM 839 N N . VAL A 1 113 ? 6.081 -12.026 11.275 1.00 96.62 113 VAL A N 1
ATOM 840 C CA . VAL A 1 113 ? 6.286 -12.419 9.870 1.00 96.62 113 VAL A CA 1
ATOM 841 C C . VAL A 1 113 ? 6.383 -11.189 8.972 1.00 96.62 113 VAL A C 1
ATOM 843 O O . VAL A 1 113 ? 7.338 -11.067 8.208 1.00 96.62 113 VAL A O 1
ATOM 846 N N . VAL A 1 114 ? 5.440 -10.250 9.081 1.00 97.00 114 VAL A N 1
ATOM 847 C CA . VAL A 1 114 ? 5.455 -9.030 8.257 1.00 97.00 114 VAL A CA 1
ATOM 848 C C . VAL A 1 114 ? 6.668 -8.160 8.599 1.00 97.00 114 VAL A C 1
ATOM 850 O O . VAL A 1 114 ? 7.314 -7.636 7.694 1.00 97.00 114 VAL A O 1
ATOM 853 N N . GLY A 1 115 ? 7.027 -8.053 9.879 1.00 98.00 115 GLY A N 1
ATOM 854 C CA . GLY A 1 115 ? 8.217 -7.339 10.336 1.00 98.00 115 GLY A CA 1
ATOM 855 C C . GLY A 1 115 ? 9.514 -7.928 9.786 1.00 98.00 115 GLY A C 1
ATOM 856 O O . GLY A 1 115 ? 10.339 -7.193 9.253 1.00 98.00 115 GLY A O 1
ATOM 857 N N . ALA A 1 116 ? 9.676 -9.251 9.844 1.00 97.94 116 ALA A N 1
ATOM 858 C CA . ALA A 1 116 ? 10.841 -9.938 9.290 1.00 97.94 116 ALA A CA 1
ATOM 859 C C . ALA A 1 116 ? 10.958 -9.729 7.771 1.00 97.94 116 ALA A C 1
ATOM 861 O O . ALA A 1 116 ? 12.046 -9.443 7.270 1.00 97.94 116 ALA A O 1
ATOM 862 N N . VAL A 1 117 ? 9.836 -9.802 7.044 1.00 97.44 117 VAL A N 1
ATOM 863 C CA . VAL A 1 117 ? 9.795 -9.512 5.602 1.00 97.44 117 VAL A CA 1
ATOM 864 C C . VAL A 1 117 ? 10.166 -8.051 5.324 1.00 97.44 117 VAL A C 1
ATOM 866 O O . VAL A 1 117 ? 10.959 -7.792 4.422 1.00 97.44 117 VAL A O 1
ATOM 869 N N . ALA A 1 118 ? 9.663 -7.100 6.117 1.00 97.56 118 ALA A N 1
ATOM 870 C CA . ALA A 1 118 ? 10.002 -5.685 5.973 1.00 97.56 118 ALA A CA 1
ATOM 871 C C . ALA A 1 118 ? 11.497 -5.417 6.201 1.00 97.56 118 ALA A C 1
ATOM 873 O O . ALA A 1 118 ? 12.106 -4.687 5.423 1.00 97.56 118 ALA A O 1
ATOM 874 N N . VAL A 1 119 ? 12.101 -6.040 7.220 1.00 97.62 119 VAL A N 1
ATOM 875 C CA . VAL A 1 119 ? 13.548 -5.955 7.478 1.00 97.62 119 VAL A CA 1
ATOM 876 C C . VAL A 1 119 ? 14.335 -6.535 6.302 1.00 97.62 119 VAL A C 1
ATOM 878 O O . VAL A 1 119 ? 15.244 -5.883 5.796 1.00 97.62 119 VAL A O 1
ATOM 881 N N . ALA A 1 120 ? 13.961 -7.720 5.811 1.00 96.06 120 ALA A N 1
ATOM 882 C CA . ALA A 1 120 ? 14.640 -8.361 4.684 1.00 96.06 120 ALA A CA 1
ATOM 883 C C . ALA A 1 120 ? 14.541 -7.548 3.379 1.00 96.06 120 ALA A C 1
ATOM 885 O O . ALA A 1 120 ? 15.458 -7.568 2.559 1.00 96.06 120 ALA A O 1
ATOM 886 N N . TRP A 1 121 ? 13.435 -6.829 3.173 1.00 95.56 121 TRP A N 1
ATOM 887 C CA . TRP A 1 121 ? 13.199 -6.008 1.981 1.00 95.56 121 TRP A CA 1
ATOM 888 C C . TRP A 1 121 ? 13.626 -4.545 2.130 1.00 95.56 121 TRP A C 1
ATOM 890 O O . TRP A 1 121 ? 13.498 -3.778 1.174 1.00 95.56 121 TRP A O 1
ATOM 900 N N . ALA A 1 122 ? 14.194 -4.159 3.274 1.00 94.44 122 ALA A N 1
ATOM 901 C CA . ALA A 1 122 ? 14.732 -2.817 3.501 1.00 94.44 122 ALA A CA 1
ATOM 902 C C . ALA A 1 122 ? 15.960 -2.490 2.628 1.00 94.44 122 ALA A C 1
ATOM 904 O O . ALA A 1 122 ? 16.428 -1.354 2.626 1.00 94.44 122 ALA A O 1
ATOM 905 N N . THR A 1 123 ? 16.472 -3.473 1.883 1.00 91.94 123 THR A N 1
ATOM 906 C CA . THR A 1 123 ? 17.687 -3.365 1.074 1.00 91.94 123 THR A CA 1
ATOM 907 C C . THR A 1 123 ? 17.533 -2.538 -0.202 1.00 91.94 123 THR A C 1
ATOM 909 O O . THR A 1 123 ? 18.535 -2.073 -0.737 1.00 91.94 123 THR A O 1
ATOM 912 N N . GLY A 1 124 ? 16.305 -2.353 -0.700 1.00 87.81 124 GLY A N 1
ATOM 913 C CA . GLY A 1 124 ? 16.030 -1.631 -1.947 1.00 87.81 124 GLY A CA 1
ATOM 914 C C . GLY A 1 124 ? 15.704 -0.139 -1.765 1.00 87.81 124 GLY A C 1
ATOM 915 O O . GLY A 1 124 ? 15.398 0.296 -0.648 1.00 87.81 124 GLY A O 1
ATOM 916 N N . PRO A 1 125 ? 15.692 0.648 -2.863 1.00 87.81 125 PRO A N 1
ATOM 917 C CA . PRO A 1 125 ? 15.325 2.064 -2.830 1.00 87.81 125 PRO A CA 1
ATOM 918 C C . PRO A 1 125 ? 13.943 2.274 -2.198 1.00 87.81 125 PRO A C 1
ATOM 920 O O . PRO A 1 125 ? 12.954 1.693 -2.630 1.00 87.81 125 PRO A O 1
ATOM 923 N N . GLY A 1 126 ? 13.866 3.074 -1.132 1.00 87.25 126 GLY A N 1
ATOM 924 C CA . GLY A 1 126 ? 12.609 3.358 -0.423 1.00 87.25 126 GLY A CA 1
ATOM 925 C C . GLY A 1 126 ? 12.056 2.216 0.446 1.00 87.25 126 GLY A C 1
ATOM 926 O O . GLY A 1 126 ? 11.132 2.452 1.227 1.00 87.25 126 GLY A O 1
ATOM 927 N N . GLY A 1 127 ? 12.635 1.009 0.385 1.00 91.56 127 GLY A N 1
ATOM 928 C CA . GLY A 1 127 ? 12.203 -0.140 1.188 1.00 91.56 127 GLY A CA 1
ATOM 929 C C . GLY A 1 127 ? 12.309 0.127 2.690 1.00 91.56 127 GLY A C 1
ATOM 930 O O . GLY A 1 127 ? 11.388 -0.185 3.445 1.00 91.56 127 GLY A O 1
ATOM 931 N N . TRP A 1 128 ? 13.386 0.792 3.118 1.00 94.38 128 TRP A N 1
ATOM 932 C CA . TRP A 1 128 ? 13.579 1.162 4.519 1.00 94.38 128 TRP A CA 1
ATOM 933 C C . TRP A 1 128 ? 12.531 2.170 5.021 1.00 94.38 128 TRP A C 1
ATOM 935 O O . TRP A 1 128 ? 12.019 2.035 6.129 1.00 94.38 128 TRP A O 1
ATOM 945 N N . ALA A 1 129 ? 12.160 3.158 4.201 1.00 93.69 129 ALA A N 1
ATOM 946 C CA . ALA A 1 129 ? 11.195 4.190 4.581 1.00 93.69 129 ALA A CA 1
ATOM 947 C C . ALA A 1 129 ? 9.793 3.589 4.750 1.00 93.69 129 ALA A C 1
ATOM 949 O O . ALA A 1 129 ? 9.080 3.881 5.712 1.00 93.69 129 ALA A O 1
ATOM 950 N N . VAL A 1 130 ? 9.428 2.673 3.855 1.00 94.00 130 VAL A N 1
ATOM 951 C CA . VAL A 1 130 ? 8.181 1.914 3.949 1.00 94.00 130 VAL A CA 1
ATOM 9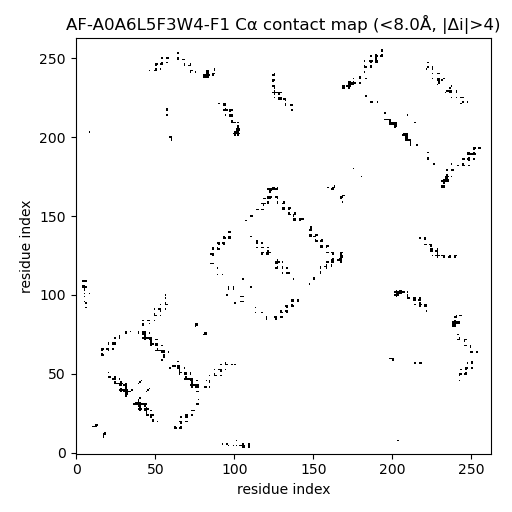52 C C . VAL A 1 130 ? 8.181 0.944 5.135 1.00 94.00 130 VAL A C 1
ATOM 954 O O . VAL A 1 130 ? 7.183 0.861 5.855 1.00 94.00 130 VAL A O 1
ATOM 957 N N . GLY A 1 131 ? 9.296 0.256 5.392 1.00 96.62 131 GLY A N 1
ATOM 958 C CA . GLY A 1 131 ? 9.452 -0.583 6.581 1.00 96.62 131 GLY A CA 1
ATOM 959 C C . GLY A 1 131 ? 9.361 0.220 7.886 1.00 96.62 131 GLY A C 1
ATOM 960 O O . GLY A 1 131 ? 8.771 -0.253 8.857 1.00 96.62 131 GLY A O 1
ATOM 961 N N . MET A 1 132 ? 9.840 1.467 7.899 1.00 96.94 132 MET A N 1
ATOM 962 C CA . MET A 1 132 ? 9.653 2.374 9.032 1.00 96.94 132 MET A CA 1
ATOM 963 C C . MET A 1 132 ? 8.176 2.757 9.209 1.00 96.94 132 MET A C 1
ATOM 965 O O . MET A 1 132 ? 7.677 2.781 10.333 1.00 96.94 132 MET A O 1
ATOM 969 N N . GLY A 1 133 ? 7.442 2.963 8.110 1.00 97.06 133 GLY A N 1
ATOM 970 C CA . GLY A 1 133 ? 5.986 3.132 8.142 1.00 97.06 133 GLY A CA 1
ATOM 971 C C . GLY A 1 133 ? 5.262 1.952 8.805 1.00 97.06 133 GLY A C 1
ATOM 972 O O . GLY A 1 133 ? 4.350 2.163 9.604 1.00 97.06 133 GLY A O 1
ATOM 973 N N . LEU A 1 134 ? 5.705 0.715 8.548 1.00 98.19 134 LEU A N 1
ATOM 974 C CA . LEU A 1 134 ? 5.195 -0.478 9.236 1.00 98.19 134 LEU A CA 1
ATOM 975 C C . LEU A 1 134 ? 5.525 -0.471 10.733 1.00 98.19 134 LEU A C 1
ATOM 977 O O . LEU A 1 134 ? 4.644 -0.745 11.547 1.00 98.19 134 LEU A O 1
ATOM 981 N N . ALA A 1 135 ? 6.764 -0.151 11.111 1.00 98.19 135 ALA A N 1
ATOM 982 C CA . ALA A 1 135 ? 7.155 -0.063 12.518 1.00 98.19 135 ALA A CA 1
ATOM 983 C C . ALA A 1 135 ? 6.289 0.959 13.279 1.00 98.19 135 ALA A C 1
ATOM 985 O O . ALA A 1 135 ? 5.784 0.659 14.362 1.00 98.19 135 ALA A O 1
ATOM 986 N N . VAL A 1 136 ? 6.035 2.126 12.676 1.00 98.06 136 VAL A N 1
ATOM 987 C CA . VAL A 1 136 ? 5.127 3.148 13.223 1.00 98.06 136 VAL A CA 1
ATOM 988 C C . VAL A 1 136 ? 3.695 2.621 13.330 1.00 98.06 136 VAL A C 1
ATOM 990 O O . VAL A 1 136 ? 3.069 2.792 14.373 1.00 98.06 136 VAL A O 1
ATOM 993 N N . ALA A 1 137 ? 3.185 1.933 12.303 1.00 97.56 137 ALA A N 1
ATOM 994 C CA . ALA A 1 137 ? 1.854 1.326 12.342 1.00 97.56 137 ALA A CA 1
ATOM 995 C C . ALA A 1 137 ? 1.707 0.338 13.513 1.00 97.56 137 ALA A C 1
ATOM 997 O O . ALA A 1 137 ? 0.720 0.389 14.248 1.00 97.56 137 ALA A O 1
ATOM 998 N N . ILE A 1 138 ? 2.707 -0.525 13.730 1.00 98.06 138 ILE A N 1
ATOM 999 C CA . ILE A 1 138 ? 2.721 -1.483 14.846 1.00 98.06 138 ILE A CA 1
ATOM 1000 C C . ILE A 1 138 ? 2.767 -0.745 16.186 1.00 98.06 138 ILE A C 1
ATOM 1002 O O . ILE A 1 138 ? 2.018 -1.103 17.093 1.00 98.06 138 ILE A O 1
ATOM 1006 N N . ALA A 1 139 ? 3.607 0.286 16.317 1.00 97.88 139 ALA A N 1
ATOM 1007 C CA . ALA A 1 139 ? 3.715 1.065 17.548 1.00 97.88 139 ALA A CA 1
ATOM 1008 C C . ALA A 1 139 ? 2.394 1.766 17.904 1.00 97.88 139 ALA A C 1
ATOM 1010 O O . ALA A 1 139 ? 1.976 1.747 19.061 1.00 97.88 139 ALA A O 1
ATOM 1011 N N . LEU A 1 140 ? 1.707 2.335 16.909 1.00 96.88 140 LEU A N 1
ATOM 1012 C CA . LEU A 1 140 ? 0.411 2.984 17.102 1.00 96.88 140 LEU A CA 1
ATOM 1013 C C . LEU A 1 140 ? -0.701 1.975 17.424 1.00 96.88 140 LEU A C 1
ATOM 1015 O O . LEU A 1 140 ? -1.528 2.246 18.292 1.00 96.88 140 LEU A O 1
ATOM 1019 N N . ASP A 1 141 ? -0.716 0.798 16.787 1.00 96.31 141 ASP A N 1
ATOM 1020 C CA . ASP A 1 141 ? -1.692 -0.256 17.112 1.00 96.31 141 ASP A CA 1
ATOM 1021 C C . ASP A 1 141 ? -1.446 -0.907 18.481 1.00 96.31 141 ASP A C 1
ATOM 1023 O O . ASP A 1 141 ? -2.384 -1.419 19.094 1.00 96.31 141 ASP A O 1
ATOM 1027 N N . ALA A 1 142 ? -0.200 -0.900 18.964 1.00 95.69 142 ALA A N 1
ATOM 1028 C CA . ALA A 1 142 ? 0.180 -1.467 20.254 1.00 95.69 142 ALA A CA 1
ATOM 1029 C C . ALA A 1 142 ? -0.424 -0.715 21.448 1.00 95.69 142 ALA A C 1
ATOM 1031 O O . ALA A 1 142 ? -0.691 -1.329 22.483 1.00 95.69 142 ALA A O 1
ATOM 1032 N N . GLY A 1 143 ? -0.612 0.604 21.332 1.00 94.62 143 GLY A N 1
ATOM 1033 C CA . GLY A 1 143 ? -0.987 1.450 22.464 1.00 94.62 143 GLY A CA 1
ATOM 1034 C C . GLY A 1 143 ? 0.044 1.343 23.593 1.00 94.62 143 GLY A C 1
ATOM 1035 O O . GLY A 1 143 ? 1.169 1.814 23.456 1.00 94.62 143 GLY A O 1
ATOM 1036 N N . THR A 1 144 ? -0.330 0.709 24.708 1.00 94.44 144 THR A N 1
ATOM 1037 C CA . THR A 1 144 ? 0.536 0.496 25.884 1.00 94.44 144 THR A CA 1
ATOM 1038 C C . THR A 1 144 ? 1.105 -0.926 25.998 1.00 94.44 144 THR A C 1
ATOM 1040 O O . THR A 1 144 ? 1.823 -1.221 26.959 1.00 94.44 144 THR A O 1
ATOM 1043 N N . ASP A 1 145 ? 0.829 -1.815 25.035 1.00 97.19 145 ASP A N 1
ATOM 1044 C CA . ASP A 1 145 ? 1.364 -3.183 25.009 1.00 97.19 145 ASP A CA 1
ATOM 1045 C C . ASP A 1 145 ? 2.885 -3.168 24.773 1.00 97.19 145 ASP A C 1
ATOM 1047 O O . ASP A 1 145 ? 3.375 -2.992 23.652 1.00 97.19 145 ASP A O 1
ATOM 1051 N N . ARG A 1 146 ? 3.646 -3.390 25.852 1.00 97.06 146 ARG A N 1
ATOM 1052 C CA . ARG A 1 146 ? 5.117 -3.380 25.845 1.00 97.06 146 ARG A CA 1
ATOM 1053 C C . ARG A 1 146 ? 5.721 -4.393 24.877 1.00 97.06 146 ARG A C 1
ATOM 1055 O O . ARG A 1 146 ? 6.767 -4.109 24.299 1.00 97.06 146 ARG A O 1
ATOM 1062 N N . THR A 1 147 ? 5.099 -5.556 24.691 1.00 97.12 147 THR A N 1
ATOM 1063 C CA . THR A 1 147 ? 5.629 -6.593 23.799 1.00 97.12 147 THR A CA 1
ATOM 1064 C C . THR A 1 147 ? 5.528 -6.140 22.350 1.00 97.12 147 THR A C 1
ATOM 1066 O O . THR A 1 147 ? 6.508 -6.224 21.607 1.00 97.12 147 THR A O 1
ATOM 1069 N N . ARG A 1 148 ? 4.376 -5.594 21.949 1.00 96.94 148 ARG A N 1
ATOM 1070 C CA . ARG A 1 148 ? 4.191 -5.048 20.596 1.00 96.94 148 ARG A CA 1
ATOM 1071 C C . ARG A 1 148 ? 5.049 -3.808 20.349 1.00 96.94 148 ARG A C 1
ATOM 1073 O O . ARG A 1 148 ? 5.616 -3.691 19.267 1.00 96.94 148 ARG A O 1
ATOM 1080 N N . LEU A 1 149 ? 5.203 -2.930 21.343 1.00 97.56 149 LEU A N 1
ATOM 1081 C CA . LEU A 1 149 ? 6.116 -1.782 21.261 1.00 97.56 149 LEU A CA 1
ATOM 1082 C C . LEU A 1 149 ? 7.577 -2.226 21.101 1.00 97.56 149 LEU A C 1
ATOM 1084 O O . LEU A 1 149 ? 8.295 -1.678 20.268 1.00 97.56 149 LEU A O 1
ATOM 1088 N N . GLY A 1 150 ? 8.004 -3.250 21.845 1.00 97.62 150 GLY A N 1
ATOM 1089 C CA . GLY A 1 150 ? 9.330 -3.849 21.695 1.00 97.62 150 GLY A CA 1
ATOM 1090 C C . GLY A 1 150 ? 9.549 -4.432 20.297 1.00 97.62 150 GLY A C 1
ATOM 1091 O O . GLY A 1 150 ? 10.595 -4.198 19.696 1.00 97.62 150 GLY A O 1
ATOM 1092 N N . LEU A 1 151 ? 8.544 -5.120 19.739 1.00 97.44 151 LEU A N 1
ATOM 1093 C CA . LEU A 1 151 ? 8.587 -5.606 18.355 1.00 97.44 151 LEU A CA 1
ATOM 1094 C C . LEU A 1 151 ? 8.643 -4.459 17.342 1.00 97.44 151 LEU A C 1
ATOM 1096 O O . LEU A 1 151 ? 9.445 -4.523 16.417 1.00 97.44 151 LEU A O 1
ATOM 1100 N N . ALA A 1 152 ? 7.844 -3.404 17.517 1.00 97.38 152 ALA A N 1
ATOM 1101 C CA . ALA A 1 152 ? 7.880 -2.227 16.652 1.00 97.38 152 ALA A CA 1
ATOM 1102 C C . ALA A 1 152 ? 9.266 -1.569 16.652 1.00 97.38 152 ALA A C 1
ATOM 1104 O O . ALA A 1 152 ? 9.810 -1.283 15.586 1.00 97.38 152 ALA A O 1
ATOM 1105 N N . ALA A 1 153 ? 9.862 -1.388 17.835 1.00 97.62 153 ALA A N 1
ATOM 1106 C CA . ALA A 1 153 ? 11.207 -0.842 17.981 1.00 97.62 153 ALA A CA 1
ATOM 1107 C C . ALA A 1 153 ? 12.259 -1.748 17.325 1.00 97.62 153 ALA A C 1
ATOM 1109 O O . ALA A 1 153 ? 13.099 -1.258 16.573 1.00 97.62 153 ALA A O 1
ATOM 1110 N N . LEU A 1 154 ? 12.185 -3.065 17.547 1.00 98.12 154 LEU A N 1
ATOM 1111 C CA . LEU A 1 154 ? 13.097 -4.033 16.936 1.00 98.12 154 LEU A CA 1
ATOM 1112 C C . LEU A 1 154 ? 12.992 -4.030 15.405 1.00 98.12 154 LEU A C 1
ATOM 1114 O O . LEU A 1 154 ? 14.016 -4.045 14.728 1.00 98.12 154 LEU A O 1
ATOM 1118 N N . ILE A 1 155 ? 11.775 -3.975 14.859 1.00 98.06 155 ILE A N 1
ATOM 1119 C CA . ILE A 1 155 ? 11.539 -3.892 13.412 1.00 98.06 155 ILE A CA 1
ATOM 1120 C C . ILE A 1 155 ? 12.076 -2.566 12.869 1.00 98.06 155 ILE A C 1
ATOM 1122 O O . ILE A 1 155 ? 12.805 -2.579 11.884 1.00 98.06 155 ILE A O 1
ATOM 1126 N N . GLY A 1 156 ? 11.783 -1.435 13.517 1.00 97.06 156 GLY A N 1
ATOM 1127 C CA . GLY A 1 156 ? 12.286 -0.121 13.102 1.00 97.06 156 GLY A CA 1
ATOM 1128 C C . GLY A 1 156 ? 13.815 -0.050 13.098 1.00 97.06 156 GLY A C 1
ATOM 1129 O O . GLY A 1 156 ? 14.412 0.405 12.119 1.00 97.06 156 GLY A O 1
ATOM 1130 N N . LEU A 1 157 ? 14.458 -0.577 14.145 1.00 97.75 157 LEU A N 1
ATOM 1131 C CA . LEU A 1 157 ? 15.914 -0.716 14.213 1.00 97.75 157 LEU A CA 1
ATOM 1132 C C . LEU A 1 157 ? 16.441 -1.650 13.124 1.00 97.75 157 LEU A C 1
ATOM 1134 O O . LEU A 1 157 ? 17.399 -1.296 12.446 1.00 97.75 157 LEU A O 1
ATOM 1138 N N . GLY A 1 158 ? 15.812 -2.809 12.921 1.00 97.69 158 GLY A N 1
ATOM 1139 C CA . GLY A 1 158 ? 16.217 -3.779 11.906 1.00 97.69 158 GLY A CA 1
ATOM 1140 C C . GLY A 1 158 ? 16.130 -3.212 10.491 1.00 97.69 158 GLY A C 1
ATOM 1141 O O . GLY A 1 158 ? 17.090 -3.308 9.735 1.00 97.69 158 GLY A O 1
ATOM 1142 N N . VAL A 1 159 ? 15.016 -2.563 10.148 1.00 96.81 159 VAL A N 1
ATOM 1143 C CA . VAL A 1 159 ? 14.803 -1.918 8.845 1.00 96.81 159 VAL A CA 1
ATOM 1144 C C . VAL A 1 159 ? 15.825 -0.802 8.624 1.00 96.81 159 VAL A C 1
ATOM 1146 O O . VAL A 1 159 ? 16.417 -0.718 7.549 1.00 96.81 159 VAL A O 1
ATOM 1149 N N . THR A 1 160 ? 16.072 0.027 9.643 1.00 94.62 160 THR A N 1
ATOM 1150 C CA . THR A 1 160 ? 17.059 1.116 9.568 1.00 94.62 160 THR A CA 1
ATOM 1151 C C . THR A 1 160 ? 18.477 0.571 9.418 1.00 94.62 160 THR A C 1
ATOM 1153 O O . THR A 1 160 ? 19.219 1.028 8.554 1.00 94.62 160 THR A O 1
ATOM 1156 N N . ALA A 1 161 ? 18.853 -0.428 10.220 1.00 96.06 161 ALA A N 1
ATOM 1157 C CA . ALA A 1 161 ? 20.177 -1.036 10.189 1.00 96.06 161 ALA A CA 1
ATOM 1158 C C . ALA A 1 161 ? 20.434 -1.748 8.858 1.00 96.06 161 ALA A C 1
ATOM 1160 O O . ALA A 1 161 ? 21.455 -1.492 8.231 1.00 96.06 161 ALA A O 1
ATOM 1161 N N . VAL A 1 162 ? 19.506 -2.590 8.388 1.00 95.62 162 VAL A N 1
ATOM 1162 C CA . VAL A 1 162 ? 19.642 -3.270 7.091 1.00 95.62 162 VAL A CA 1
ATOM 1163 C C . VAL A 1 162 ? 19.695 -2.249 5.962 1.00 95.62 162 VAL A C 1
ATOM 1165 O O . VAL A 1 162 ? 20.624 -2.294 5.163 1.00 95.62 162 VAL A O 1
ATOM 1168 N N . GLY A 1 163 ? 18.773 -1.282 5.938 1.00 93.44 163 GLY A N 1
ATOM 1169 C CA . GLY A 1 163 ? 18.784 -0.220 4.937 1.00 93.44 163 GLY A CA 1
ATOM 1170 C C . GLY A 1 163 ? 20.099 0.568 4.925 1.00 93.44 163 GLY A C 1
ATOM 1171 O O . GLY A 1 163 ? 20.620 0.868 3.856 1.00 93.44 163 GLY A O 1
ATOM 1172 N N . ALA A 1 164 ? 20.675 0.881 6.086 1.00 91.94 164 ALA A N 1
ATOM 1173 C CA . ALA A 1 164 ? 21.959 1.575 6.165 1.00 91.94 164 ALA A CA 1
ATOM 1174 C C . ALA A 1 164 ? 23.131 0.691 5.705 1.00 91.94 164 ALA A C 1
ATOM 1176 O O . ALA A 1 164 ? 23.979 1.146 4.940 1.00 91.94 164 ALA A O 1
ATOM 1177 N N . LEU A 1 165 ? 23.168 -0.573 6.133 1.00 94.00 165 LEU A N 1
ATOM 1178 C CA . LEU A 1 165 ? 24.269 -1.500 5.851 1.00 94.00 165 LEU A CA 1
ATOM 1179 C C . LEU A 1 165 ? 24.306 -1.971 4.394 1.00 94.00 165 LEU A C 1
ATOM 1181 O O . LEU A 1 165 ? 25.383 -2.274 3.887 1.00 94.00 165 LEU A O 1
ATOM 1185 N N . THR A 1 166 ? 23.161 -2.036 3.713 1.00 91.69 166 THR A N 1
ATOM 1186 C CA . THR A 1 166 ? 23.089 -2.494 2.316 1.00 91.69 166 THR A CA 1
ATOM 1187 C C . THR A 1 166 ? 22.973 -1.356 1.303 1.00 91.69 166 THR A C 1
ATOM 1189 O O . THR A 1 166 ? 22.727 -1.627 0.132 1.00 91.69 166 THR A O 1
ATOM 1192 N N . GLY A 1 167 ? 23.094 -0.093 1.727 1.00 84.75 167 GLY A N 1
ATOM 1193 C CA . GLY A 1 167 ? 22.949 1.062 0.830 1.00 84.75 167 GLY A CA 1
ATOM 1194 C C . GLY A 1 167 ? 21.506 1.352 0.390 1.00 84.75 167 GLY A C 1
ATOM 1195 O O . GLY A 1 167 ? 21.276 2.022 -0.610 1.00 84.75 167 GLY A O 1
ATOM 1196 N N . GLY A 1 168 ? 20.506 0.867 1.128 1.00 81.94 168 GLY A N 1
ATOM 1197 C CA . GLY A 1 168 ? 19.109 1.269 0.936 1.00 81.94 168 GLY A CA 1
ATOM 1198 C C . GLY A 1 168 ? 18.833 2.710 1.394 1.00 81.94 168 GLY A C 1
ATOM 1199 O O . GLY A 1 168 ? 17.951 3.371 0.845 1.00 81.94 168 GLY A O 1
ATOM 1200 N N . VAL A 1 169 ? 19.583 3.209 2.389 1.00 78.19 169 VAL A N 1
ATOM 1201 C CA . VAL A 1 169 ? 19.439 4.568 2.956 1.00 78.19 169 VAL A CA 1
ATOM 1202 C C . VAL A 1 169 ? 20.231 5.629 2.161 1.00 78.19 169 VAL A C 1
ATOM 1204 O O . VAL A 1 169 ? 19.840 6.793 2.180 1.00 78.19 169 VAL A O 1
ATOM 1207 N N . THR A 1 170 ? 21.283 5.256 1.415 1.00 66.75 170 THR A N 1
ATOM 1208 C CA . THR A 1 170 ? 22.156 6.147 0.600 1.00 66.75 170 THR A CA 1
ATOM 1209 C C . THR A 1 170 ? 22.844 5.345 -0.535 1.00 66.75 170 THR A C 1
ATOM 1211 O O . THR A 1 170 ? 23.102 4.165 -0.346 1.00 66.75 170 THR A O 1
ATOM 1214 N N . SER A 1 171 ? 23.184 5.864 -1.734 1.00 51.59 171 SER A N 1
ATOM 1215 C CA . SER A 1 171 ? 23.960 7.097 -1.994 1.00 51.59 171 SER A CA 1
ATOM 1216 C C . SER A 1 171 ? 23.689 7.855 -3.313 1.00 51.59 171 SER A C 1
ATOM 1218 O O . SER A 1 171 ? 24.318 8.886 -3.541 1.00 51.59 171 SER A O 1
ATOM 1220 N N . THR A 1 172 ? 22.777 7.417 -4.183 1.00 68.75 172 THR A N 1
ATOM 1221 C CA . THR A 1 172 ? 22.495 8.113 -5.455 1.00 68.75 172 THR A CA 1
ATOM 1222 C C . THR A 1 172 ? 21.119 8.753 -5.421 1.00 68.75 172 THR A C 1
ATOM 1224 O O . THR A 1 172 ? 20.155 8.257 -6.004 1.00 68.75 172 THR A O 1
ATOM 1227 N N . TRP A 1 173 ? 21.025 9.888 -4.724 1.00 83.31 173 TRP A N 1
ATOM 1228 C CA . TRP A 1 173 ? 19.866 10.757 -4.886 1.00 83.31 173 TRP A CA 1
ATOM 1229 C C . TRP A 1 173 ? 19.733 11.086 -6.373 1.00 83.31 173 TRP A C 1
ATOM 1231 O O . TRP A 1 173 ? 20.612 11.704 -6.975 1.00 83.31 173 TRP A O 1
ATOM 1241 N N . SER A 1 174 ? 18.662 10.591 -6.981 1.00 88.62 174 SER A N 1
ATOM 1242 C CA . SER A 1 174 ? 18.419 10.767 -8.406 1.00 88.62 174 SER A CA 1
ATOM 1243 C C . SER A 1 174 ? 17.505 11.962 -8.601 1.00 88.62 174 SER A C 1
ATOM 1245 O O . SER A 1 174 ? 16.489 12.098 -7.914 1.00 88.62 174 SER A O 1
ATOM 1247 N N . THR A 1 175 ? 17.852 12.840 -9.540 1.00 89.94 175 THR A N 1
ATOM 1248 C CA . THR A 1 175 ? 17.026 14.009 -9.836 1.00 89.94 175 THR A CA 1
ATOM 1249 C C . THR A 1 175 ? 15.634 13.545 -10.283 1.00 89.94 175 THR A C 1
ATOM 1251 O O . THR A 1 175 ? 15.525 12.805 -11.266 1.00 89.94 175 THR A O 1
ATOM 1254 N N . PRO A 1 176 ? 14.556 13.923 -9.574 1.00 88.81 176 PRO A N 1
ATOM 1255 C CA . PRO A 1 176 ? 13.209 13.548 -9.976 1.00 88.81 176 PRO A CA 1
ATOM 1256 C C . PRO A 1 176 ? 12.855 14.218 -11.309 1.00 88.81 176 PRO A C 1
ATOM 1258 O O . PRO A 1 176 ? 13.209 15.367 -11.564 1.00 88.81 176 PRO A O 1
ATOM 1261 N N . THR A 1 177 ? 12.133 13.499 -12.167 1.00 89.81 177 THR A N 1
ATOM 1262 C CA . THR A 1 177 ? 11.598 14.048 -13.415 1.00 89.81 177 THR A CA 1
ATOM 1263 C C . THR A 1 177 ? 10.380 14.922 -13.107 1.00 89.81 177 THR A C 1
ATOM 1265 O O . THR A 1 177 ? 9.797 14.839 -12.022 1.00 89.81 177 THR A O 1
ATOM 1268 N N . LEU A 1 178 ? 9.932 15.729 -14.074 1.00 86.06 178 LEU A N 1
ATOM 1269 C CA . LEU A 1 178 ? 8.682 16.488 -13.932 1.00 86.06 178 LEU A CA 1
ATOM 1270 C C . LEU A 1 178 ? 7.476 15.576 -13.674 1.00 86.06 178 LEU A C 1
ATOM 1272 O O . LEU A 1 178 ? 6.582 15.947 -12.919 1.00 86.06 178 LEU A O 1
ATOM 1276 N N . VAL A 1 179 ? 7.475 14.368 -14.247 1.00 83.38 179 VAL A N 1
ATOM 1277 C CA . VAL A 1 179 ? 6.437 13.360 -13.994 1.00 83.38 179 VAL A CA 1
ATOM 1278 C C . VAL A 1 179 ? 6.484 12.904 -12.537 1.00 83.38 179 VAL A C 1
ATOM 1280 O O . VAL A 1 179 ? 5.449 12.900 -11.876 1.00 83.38 179 VAL A O 1
ATOM 1283 N N . HIS A 1 180 ? 7.673 12.600 -12.002 1.00 87.06 180 HIS A N 1
ATOM 1284 C CA . HIS A 1 180 ? 7.832 12.233 -10.591 1.00 87.06 180 HIS A CA 1
ATOM 1285 C C . HIS A 1 180 ? 7.318 13.336 -9.658 1.00 87.06 180 HIS A C 1
ATOM 1287 O O . HIS A 1 180 ? 6.525 13.064 -8.758 1.00 87.06 180 HIS A O 1
ATOM 1293 N N . LEU A 1 181 ? 7.717 14.588 -9.901 1.00 83.94 181 LEU A N 1
ATOM 1294 C CA . LEU A 1 181 ? 7.255 15.727 -9.107 1.00 83.94 181 LEU A CA 1
ATOM 1295 C C . LEU A 1 181 ? 5.739 15.917 -9.217 1.00 83.94 181 LEU A C 1
ATOM 1297 O O . LEU A 1 181 ? 5.075 16.095 -8.199 1.00 83.94 181 LEU A O 1
ATOM 1301 N N . GLY A 1 182 ? 5.185 15.825 -10.428 1.00 81.31 182 GLY A N 1
ATOM 1302 C CA . GLY A 1 182 ? 3.748 15.936 -10.665 1.00 81.31 182 GLY A CA 1
ATOM 1303 C C . GLY A 1 182 ? 2.949 14.877 -9.907 1.00 81.31 182 GLY A C 1
ATOM 1304 O O . GLY A 1 182 ? 1.952 15.208 -9.273 1.00 81.31 182 GLY A O 1
ATOM 1305 N N . VAL A 1 183 ? 3.420 13.628 -9.902 1.00 80.25 183 VAL A N 1
ATOM 1306 C CA . VAL A 1 183 ? 2.784 12.510 -9.188 1.00 80.25 183 VAL A CA 1
ATOM 1307 C C . VAL A 1 183 ? 2.828 12.710 -7.669 1.00 80.25 183 VAL A C 1
ATOM 1309 O O . VAL A 1 183 ? 1.806 12.548 -7.000 1.00 80.25 183 VAL A O 1
ATOM 1312 N N . VAL A 1 184 ? 3.972 13.125 -7.118 1.00 81.88 184 VAL A N 1
ATOM 1313 C CA . VAL A 1 184 ? 4.113 13.404 -5.677 1.00 81.88 184 VAL A CA 1
ATOM 1314 C C . VAL A 1 184 ? 3.231 14.579 -5.256 1.00 81.88 184 VAL A C 1
ATOM 1316 O O . VAL A 1 184 ? 2.491 14.478 -4.278 1.00 81.88 184 VAL A O 1
ATOM 1319 N N . VAL A 1 185 ? 3.265 15.686 -6.003 1.00 83.19 185 VAL A N 1
ATOM 1320 C CA . VAL A 1 185 ? 2.447 16.876 -5.722 1.00 83.19 185 VAL A CA 1
ATOM 1321 C C . VAL A 1 185 ? 0.962 16.552 -5.844 1.00 83.19 185 VAL A C 1
ATOM 1323 O O . VAL A 1 185 ? 0.186 16.971 -4.987 1.00 83.19 185 VAL A O 1
ATOM 1326 N N . ALA A 1 186 ? 0.557 15.777 -6.852 1.00 79.06 186 ALA A N 1
ATOM 1327 C CA . ALA A 1 186 ? -0.826 15.342 -7.004 1.00 79.06 186 ALA A CA 1
ATOM 1328 C C . ALA A 1 186 ? -1.272 14.475 -5.821 1.00 79.06 186 ALA A C 1
ATOM 1330 O O . ALA A 1 186 ? -2.340 14.725 -5.268 1.00 79.06 186 ALA A O 1
ATOM 1331 N N . GLY A 1 187 ? -0.449 13.522 -5.376 1.00 78.31 187 GLY A N 1
ATOM 1332 C CA . GLY A 1 187 ? -0.762 12.679 -4.221 1.00 78.31 187 GLY A CA 1
ATOM 1333 C C . GLY A 1 187 ? -0.845 13.467 -2.914 1.00 78.31 187 GLY A C 1
ATOM 1334 O O . GLY A 1 187 ? -1.830 13.361 -2.180 1.00 78.31 187 GLY A O 1
ATOM 1335 N N . LEU A 1 188 ? 0.146 14.317 -2.639 1.00 83.06 188 LEU A N 1
ATOM 1336 C CA . LEU A 1 188 ? 0.152 15.185 -1.458 1.00 83.06 188 LEU A CA 1
ATOM 1337 C C . LEU A 1 188 ? -1.032 16.150 -1.472 1.00 83.06 188 LEU A C 1
ATOM 1339 O O . LEU A 1 188 ? -1.770 16.241 -0.492 1.00 83.06 188 LEU A O 1
ATOM 1343 N N . GLY A 1 189 ? -1.266 16.802 -2.609 1.00 78.38 189 GLY A N 1
ATOM 1344 C CA . GLY A 1 189 ? -2.418 17.661 -2.826 1.00 78.38 189 GLY A CA 1
ATOM 1345 C C . GLY A 1 189 ? -3.713 16.903 -2.567 1.00 78.38 189 GLY A C 1
ATOM 1346 O O . GLY A 1 189 ? -4.518 17.350 -1.765 1.00 78.38 189 GLY A O 1
ATOM 1347 N N . ALA A 1 190 ? -3.891 15.718 -3.148 1.00 79.06 190 ALA A N 1
ATOM 1348 C CA . ALA A 1 190 ? -5.083 14.892 -2.977 1.00 79.06 190 ALA A CA 1
ATOM 1349 C C . ALA A 1 190 ? -5.325 14.477 -1.508 1.00 79.06 190 ALA A C 1
ATOM 1351 O O . ALA A 1 190 ? -6.474 14.363 -1.080 1.00 79.06 190 ALA A O 1
ATOM 1352 N N . THR A 1 191 ? -4.266 14.302 -0.713 1.00 78.00 191 THR A N 1
ATOM 1353 C CA . THR A 1 191 ? -4.377 13.900 0.704 1.00 78.00 191 THR A CA 1
ATOM 1354 C C . THR A 1 191 ? -4.676 15.057 1.637 1.00 78.00 191 THR A C 1
ATOM 1356 O O . THR A 1 191 ? -5.600 14.951 2.441 1.00 78.00 191 THR A O 1
ATOM 1359 N N . ALA A 1 192 ? -3.979 16.186 1.483 1.00 75.44 192 ALA A N 1
ATOM 1360 C CA . ALA A 1 192 ? -4.195 17.404 2.272 1.00 75.44 192 ALA A CA 1
ATOM 1361 C C . ALA A 1 192 ? -5.639 17.921 2.171 1.00 75.44 192 ALA A C 1
ATOM 1363 O O . ALA A 1 192 ? -6.143 18.662 3.012 1.00 75.44 192 ALA A O 1
ATOM 1364 N N . ILE A 1 193 ? -6.302 17.527 1.095 1.00 72.62 193 ILE A N 1
ATOM 1365 C CA . ILE A 1 193 ? -7.579 18.044 0.648 1.00 72.62 193 ILE A CA 1
ATOM 1366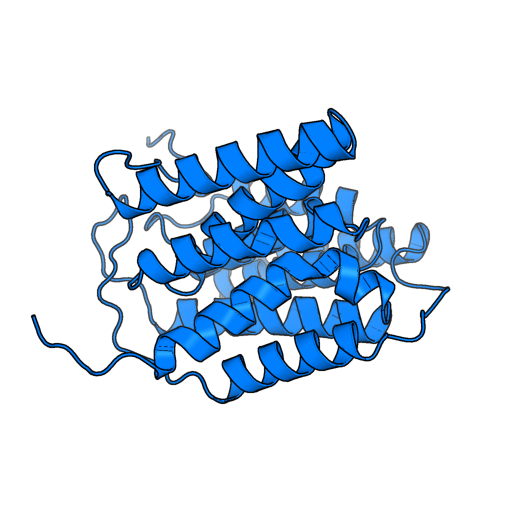 C C . ILE A 1 193 ? -8.690 16.986 0.884 1.00 72.62 193 ILE A C 1
ATOM 1368 O O . ILE A 1 193 ? -9.884 17.305 0.812 1.00 72.62 193 ILE A O 1
ATOM 1372 N N . ALA A 1 194 ? -8.343 15.739 1.219 1.00 75.19 194 ALA A N 1
ATOM 1373 C CA . ALA A 1 194 ? -9.304 14.702 1.580 1.00 75.19 194 ALA A CA 1
ATOM 1374 C C . ALA A 1 194 ? -9.946 15.019 2.942 1.00 75.19 194 ALA A C 1
ATOM 1376 O O . ALA A 1 194 ? -9.261 15.204 3.945 1.00 75.19 194 ALA A O 1
ATOM 1377 N N . ARG A 1 195 ? -11.283 15.086 2.992 1.00 74.81 195 ARG A N 1
ATOM 1378 C CA . ARG A 1 195 ? -12.015 15.310 4.247 1.00 74.81 195 ARG A CA 1
ATOM 1379 C C . ARG A 1 195 ? -12.366 13.976 4.911 1.00 74.81 195 ARG A C 1
ATOM 1381 O O . ARG A 1 195 ? -12.751 13.049 4.191 1.00 74.81 195 ARG A O 1
ATOM 1388 N N . PRO A 1 196 ? -12.305 13.883 6.251 1.00 74.50 196 PRO A N 1
ATOM 1389 C CA . PRO A 1 196 ? -12.885 12.763 6.978 1.00 74.50 196 PRO A CA 1
ATOM 1390 C C . PRO A 1 196 ? -14.364 12.611 6.609 1.00 74.50 196 PRO A C 1
ATOM 1392 O O . PRO A 1 196 ? -15.097 13.599 6.519 1.00 74.50 196 PRO A O 1
ATOM 1395 N N . ARG A 1 197 ? -14.791 11.374 6.364 1.00 81.12 197 ARG A N 1
ATOM 1396 C CA . ARG A 1 197 ? -16.183 11.017 6.081 1.00 81.12 197 ARG A CA 1
ATOM 1397 C C . ARG A 1 197 ? -16.646 9.976 7.090 1.00 81.12 197 ARG A C 1
ATOM 1399 O O . ARG A 1 197 ? -15.806 9.206 7.559 1.00 81.12 197 ARG A O 1
ATOM 1406 N N . PRO A 1 198 ? -17.947 9.943 7.417 1.00 87.19 198 PRO A N 1
ATOM 1407 C CA . PRO A 1 198 ? -18.493 8.820 8.158 1.00 87.19 198 PRO A CA 1
ATOM 1408 C C . PRO A 1 198 ? -18.295 7.552 7.325 1.00 87.19 198 PRO A C 1
ATOM 1410 O O . PRO A 1 198 ? -18.669 7.530 6.152 1.00 87.19 198 PRO A O 1
ATOM 1413 N N . LEU A 1 199 ? -17.672 6.542 7.927 1.00 90.50 199 LEU A N 1
ATOM 1414 C CA . LEU A 1 199 ? -17.454 5.250 7.287 1.00 90.50 199 LEU A CA 1
ATOM 1415 C C . LEU A 1 199 ? -18.710 4.393 7.387 1.00 90.50 199 LEU A C 1
ATOM 1417 O O . LEU A 1 199 ? -19.377 4.387 8.422 1.00 90.50 199 LEU A O 1
ATOM 1421 N N . GLN A 1 200 ? -19.019 3.678 6.307 1.00 94.06 200 GLN A N 1
ATOM 1422 C CA . GLN A 1 200 ? -20.133 2.720 6.259 1.00 94.06 200 GLN A CA 1
ATOM 1423 C C . GLN A 1 200 ? -19.649 1.271 6.184 1.00 94.06 200 GLN A C 1
ATOM 1425 O O . GLN A 1 200 ? -20.381 0.349 6.540 1.00 94.06 200 GLN A O 1
ATOM 1430 N N . SER A 1 201 ? -18.416 1.065 5.731 1.00 91.75 201 SER A N 1
ATOM 1431 C CA . SER A 1 201 ? -17.797 -0.245 5.620 1.00 91.75 201 SER A CA 1
ATOM 1432 C C . SER A 1 201 ? -17.648 -0.904 6.979 1.00 91.75 201 SER A C 1
ATOM 1434 O O . SER A 1 201 ? -17.266 -0.271 7.965 1.00 91.75 201 SER A O 1
ATOM 1436 N N . VAL A 1 202 ? -17.903 -2.208 6.989 1.00 95.25 202 VAL A N 1
ATOM 1437 C CA . VAL A 1 202 ? -17.801 -3.066 8.165 1.00 95.25 202 VAL A CA 1
ATOM 1438 C C . VAL A 1 202 ? -16.634 -4.039 8.031 1.00 95.25 202 VAL A C 1
ATOM 1440 O O . VAL A 1 202 ? -16.234 -4.393 6.919 1.00 95.25 202 VAL A O 1
ATOM 1443 N N . GLY A 1 203 ? -16.082 -4.468 9.164 1.00 93.94 203 GLY A N 1
ATOM 1444 C CA . GLY A 1 203 ? -15.044 -5.494 9.213 1.00 93.94 203 GLY A CA 1
ATOM 1445 C C . GLY A 1 203 ? -15.571 -6.860 8.769 1.00 93.94 203 GLY A C 1
ATOM 1446 O O . GLY A 1 203 ? -16.657 -7.269 9.181 1.00 93.94 203 GLY A O 1
ATOM 1447 N N . ASP A 1 204 ? -14.788 -7.583 7.963 1.00 92.12 204 ASP A N 1
ATOM 1448 C CA . ASP A 1 204 ? -15.249 -8.825 7.318 1.00 92.12 204 ASP A CA 1
ATOM 1449 C C . ASP A 1 204 ? -15.709 -9.915 8.314 1.00 92.12 204 ASP A C 1
ATOM 1451 O O . ASP A 1 204 ? -16.653 -10.647 8.020 1.00 92.12 204 ASP A O 1
ATOM 1455 N N . TYR A 1 205 ? -15.058 -10.047 9.481 1.00 92.12 205 TYR A N 1
ATOM 1456 C CA . TYR A 1 205 ? -15.393 -11.079 10.477 1.00 92.12 205 TYR A CA 1
ATOM 1457 C C . TYR A 1 205 ? -16.254 -10.581 11.639 1.00 92.12 205 TYR A C 1
ATOM 1459 O O . TYR A 1 205 ? -16.979 -11.381 12.227 1.00 92.12 205 TYR A O 1
ATOM 1467 N N . THR A 1 206 ? -16.151 -9.304 12.013 1.00 93.19 206 THR A N 1
ATOM 1468 C CA . THR A 1 206 ? -16.878 -8.759 13.173 1.00 93.19 206 THR A CA 1
ATOM 1469 C C . THR A 1 206 ? -18.200 -8.106 12.791 1.00 93.19 206 THR 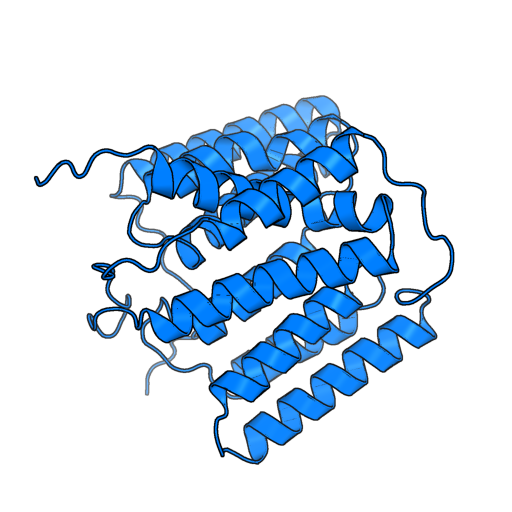A C 1
ATOM 1471 O O . THR A 1 206 ? -19.090 -8.024 13.631 1.00 93.19 206 THR A O 1
ATOM 1474 N N . GLY A 1 207 ? -18.350 -7.638 11.546 1.00 94.38 207 GLY A N 1
ATOM 1475 C CA . GLY A 1 207 ? -19.510 -6.850 11.119 1.00 94.38 207 GLY A CA 1
ATOM 1476 C C . GLY A 1 207 ? -19.579 -5.453 11.750 1.00 94.38 207 GLY A C 1
ATOM 1477 O O . GLY A 1 207 ? -20.544 -4.729 11.523 1.00 94.38 207 GLY A O 1
ATOM 1478 N N . GLU A 1 208 ? -18.568 -5.058 12.525 1.00 95.38 208 GLU A N 1
ATOM 1479 C CA . GLU A 1 208 ? -18.486 -3.739 13.151 1.00 95.38 208 GLU A CA 1
ATOM 1480 C C . GLU A 1 208 ? -18.045 -2.688 12.132 1.00 95.38 208 GLU A C 1
ATOM 1482 O O . GLU A 1 208 ? -17.190 -2.957 11.286 1.00 95.38 208 GLU A O 1
ATOM 1487 N N . VAL A 1 209 ? -18.608 -1.480 12.226 1.00 96.12 209 VAL A N 1
ATOM 1488 C CA . VAL A 1 209 ? -18.217 -0.345 11.378 1.00 96.12 209 VAL A CA 1
ATOM 1489 C C . VAL A 1 209 ? -16.752 0.007 11.632 1.00 96.12 209 VAL A C 1
ATOM 1491 O O . VAL A 1 209 ? -16.308 0.077 12.779 1.00 96.12 209 VAL A O 1
ATOM 1494 N N . LEU A 1 210 ? -15.997 0.235 10.557 1.00 95.56 210 LEU A N 1
ATOM 1495 C CA . LEU A 1 210 ? -14.585 0.600 10.646 1.00 95.56 210 LEU A CA 1
ATOM 1496 C C . LEU A 1 210 ? -14.394 1.966 11.326 1.00 95.56 210 LE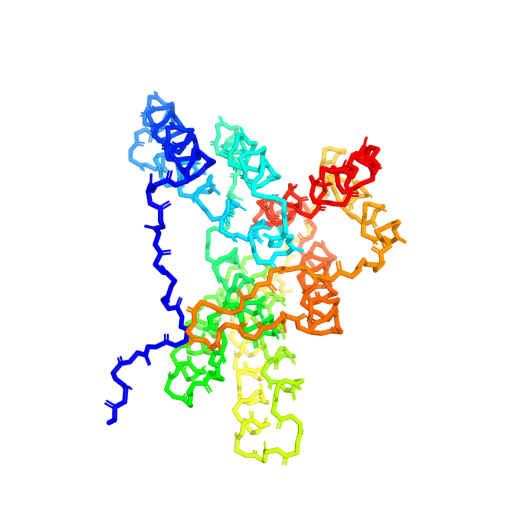U A C 1
ATOM 1498 O O . LEU A 1 210 ? -15.147 2.912 11.093 1.00 95.56 210 LEU A O 1
ATOM 1502 N N . ASP A 1 211 ? -13.339 2.085 12.134 1.00 95.38 211 ASP A N 1
ATOM 1503 C CA . ASP A 1 211 ? -13.013 3.320 12.854 1.00 95.38 211 ASP A CA 1
ATOM 1504 C C . ASP A 1 211 ? -12.396 4.377 11.905 1.00 95.38 211 ASP A C 1
ATOM 1506 O O . ASP A 1 211 ? -11.314 4.154 11.339 1.00 95.38 211 ASP A O 1
ATOM 1510 N N . PRO A 1 212 ? -13.027 5.560 11.743 1.00 94.19 212 PRO A N 1
ATOM 1511 C CA . PRO A 1 212 ? -12.525 6.623 10.870 1.00 94.19 212 PRO A CA 1
ATOM 1512 C C . PRO A 1 212 ? -11.167 7.183 11.309 1.00 94.19 212 PRO A C 1
ATOM 1514 O O . PRO A 1 212 ? -10.388 7.647 10.465 1.00 94.19 212 PRO A O 1
ATOM 1517 N N . THR A 1 213 ? -10.849 7.121 12.602 1.00 94.31 213 THR A N 1
ATOM 1518 C CA . THR A 1 213 ? -9.564 7.579 13.147 1.00 94.31 213 THR A CA 1
ATOM 1519 C C . THR A 1 213 ? -8.441 6.675 12.658 1.00 94.31 213 THR A C 1
ATOM 1521 O O . THR A 1 213 ? -7.443 7.150 12.115 1.00 94.31 213 THR A O 1
ATOM 1524 N N . ARG A 1 214 ? -8.643 5.358 12.763 1.00 95.44 214 ARG A N 1
ATOM 1525 C CA . ARG A 1 214 ? -7.713 4.335 12.268 1.00 95.44 214 ARG A CA 1
ATOM 1526 C C . ARG A 1 214 ? -7.477 4.435 10.767 1.00 95.44 214 ARG A C 1
ATOM 1528 O O . ARG A 1 214 ? -6.328 4.371 10.333 1.00 95.44 214 ARG A O 1
ATOM 1535 N N . LEU A 1 215 ? -8.532 4.657 9.981 1.00 95.12 215 LEU A N 1
ATOM 1536 C CA . LEU A 1 215 ? -8.388 4.883 8.541 1.00 95.12 215 LEU A CA 1
ATOM 1537 C C . LEU A 1 215 ? -7.577 6.148 8.233 1.00 95.12 215 LEU A C 1
ATOM 1539 O O . LEU A 1 215 ? -6.725 6.144 7.343 1.00 95.12 215 LEU A O 1
ATOM 1543 N N . SER A 1 216 ? -7.816 7.229 8.975 1.00 93.75 216 SER A N 1
ATOM 1544 C CA . SER A 1 216 ? -7.078 8.484 8.802 1.00 93.75 216 SER A CA 1
ATOM 1545 C C . SER A 1 216 ? -5.592 8.307 9.125 1.00 93.75 216 SER A C 1
ATOM 1547 O O . SER A 1 216 ? -4.742 8.732 8.343 1.00 93.75 216 SER A O 1
ATOM 1549 N N . ILE A 1 217 ? -5.270 7.602 10.214 1.00 94.56 217 ILE A N 1
ATOM 1550 C CA . ILE A 1 217 ? -3.891 7.249 10.579 1.00 94.56 217 ILE A CA 1
ATOM 1551 C C . ILE A 1 217 ? -3.248 6.374 9.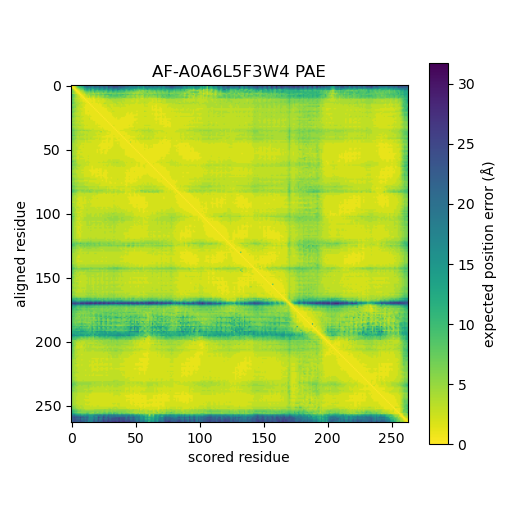496 1.00 94.56 217 ILE A C 1
ATOM 1553 O O . ILE A 1 217 ? -2.120 6.647 9.092 1.00 94.56 217 ILE A O 1
ATOM 1557 N N . ALA A 1 218 ? -3.962 5.373 8.969 1.00 95.81 218 ALA A N 1
ATOM 1558 C CA . ALA A 1 218 ? -3.459 4.534 7.883 1.00 95.81 218 ALA A CA 1
ATOM 1559 C C . ALA A 1 218 ? -3.079 5.371 6.652 1.00 95.81 218 ALA A C 1
ATOM 1561 O O . ALA A 1 218 ? -1.976 5.223 6.129 1.00 95.81 218 ALA A O 1
ATOM 1562 N N . ARG A 1 219 ? -3.943 6.308 6.232 1.00 95.31 219 ARG A N 1
ATOM 1563 C CA . ARG A 1 219 ? -3.652 7.239 5.127 1.00 95.31 219 ARG A CA 1
ATOM 1564 C C . ARG A 1 219 ? -2.409 8.086 5.409 1.00 95.31 219 ARG A C 1
ATOM 1566 O O . ARG A 1 219 ? -1.559 8.202 4.531 1.00 95.31 219 ARG A O 1
ATOM 1573 N N . ILE A 1 220 ? -2.271 8.625 6.623 1.00 94.25 220 ILE A N 1
ATOM 1574 C CA . ILE A 1 220 ? -1.090 9.407 7.028 1.00 94.25 220 ILE A CA 1
ATOM 1575 C C . ILE A 1 220 ? 0.181 8.555 6.963 1.00 94.25 220 ILE A C 1
ATOM 1577 O O . ILE A 1 220 ? 1.186 9.023 6.438 1.00 94.25 220 ILE A O 1
ATOM 1581 N N . ILE A 1 221 ? 0.146 7.308 7.440 1.00 95.75 221 ILE A N 1
ATOM 1582 C CA . ILE A 1 221 ? 1.299 6.396 7.392 1.00 95.75 221 ILE A CA 1
ATOM 1583 C C . ILE A 1 221 ? 1.683 6.082 5.947 1.00 95.75 221 ILE A C 1
ATOM 1585 O O . ILE A 1 221 ? 2.861 6.157 5.610 1.00 95.75 221 ILE A O 1
ATOM 1589 N N . VAL A 1 222 ? 0.710 5.756 5.089 1.00 96.44 222 VAL A N 1
ATOM 1590 C CA . VAL A 1 222 ? 0.968 5.446 3.674 1.00 96.44 222 VAL A CA 1
ATOM 1591 C C . VAL A 1 222 ? 1.618 6.631 2.961 1.00 96.44 222 VAL A C 1
ATOM 1593 O O . VAL A 1 222 ? 2.645 6.468 2.302 1.00 96.44 222 VAL A O 1
ATOM 1596 N N . VAL A 1 223 ? 1.046 7.826 3.121 1.00 95.19 223 VAL A N 1
ATOM 1597 C CA . VAL A 1 223 ? 1.556 9.050 2.491 1.00 95.19 223 VAL A CA 1
ATOM 1598 C C . VAL A 1 223 ? 2.908 9.425 3.077 1.00 95.19 223 VAL A C 1
ATOM 1600 O O . VAL A 1 223 ? 3.852 9.633 2.328 1.00 95.19 223 VAL A O 1
ATOM 1603 N N . GLY A 1 224 ? 3.034 9.440 4.404 1.00 94.75 224 GLY A N 1
ATOM 1604 C CA . GLY A 1 224 ? 4.272 9.780 5.098 1.00 94.75 224 GLY A CA 1
ATOM 1605 C C . GLY A 1 224 ? 5.426 8.850 4.729 1.00 94.75 224 GLY A C 1
ATOM 1606 O O . GLY A 1 224 ? 6.526 9.329 4.467 1.00 94.75 224 GLY A O 1
ATOM 1607 N N . ALA A 1 225 ? 5.177 7.541 4.626 1.00 95.19 225 ALA A N 1
ATOM 1608 C CA . ALA A 1 225 ? 6.180 6.570 4.199 1.00 95.19 225 ALA A CA 1
ATOM 1609 C C . ALA A 1 225 ? 6.609 6.778 2.737 1.00 95.19 225 ALA A C 1
ATOM 1611 O O . ALA A 1 225 ? 7.806 6.770 2.445 1.00 95.19 225 ALA A O 1
ATOM 1612 N N . ALA A 1 226 ? 5.657 7.012 1.826 1.00 94.75 226 ALA A N 1
ATOM 1613 C CA . ALA A 1 226 ? 5.956 7.290 0.420 1.00 94.75 226 ALA A CA 1
ATOM 1614 C C . ALA A 1 226 ? 6.704 8.623 0.241 1.00 94.75 226 ALA A C 1
ATOM 1616 O O . ALA A 1 226 ? 7.665 8.698 -0.524 1.00 94.75 226 ALA A O 1
ATOM 1617 N N . THR A 1 227 ? 6.319 9.665 0.984 1.00 93.69 227 THR A N 1
ATOM 1618 C CA . THR A 1 227 ? 7.019 10.956 1.008 1.00 93.69 227 THR A CA 1
ATOM 1619 C C . THR A 1 227 ? 8.432 10.806 1.550 1.00 93.69 227 THR A C 1
ATOM 1621 O O . THR A 1 227 ? 9.366 11.312 0.935 1.00 93.69 227 THR A O 1
ATOM 1624 N N . LEU A 1 228 ? 8.613 10.092 2.664 1.00 93.12 228 LEU A N 1
ATOM 1625 C CA . LEU A 1 228 ? 9.935 9.845 3.237 1.00 93.12 228 LEU A CA 1
ATOM 1626 C C . LEU A 1 228 ? 10.834 9.092 2.248 1.00 93.12 228 LEU A C 1
ATOM 1628 O O . LEU A 1 228 ? 11.987 9.479 2.060 1.00 93.12 228 LEU A O 1
ATOM 1632 N N . ALA A 1 229 ? 10.295 8.077 1.565 1.00 93.31 229 ALA A N 1
ATOM 1633 C CA . ALA A 1 229 ? 11.004 7.362 0.508 1.00 93.31 229 ALA A CA 1
ATOM 1634 C C . ALA A 1 229 ? 11.430 8.312 -0.624 1.00 93.31 229 ALA A C 1
ATOM 1636 O O . ALA A 1 229 ? 12.602 8.330 -0.997 1.00 93.31 229 ALA A O 1
ATOM 1637 N N . ALA A 1 230 ? 10.504 9.129 -1.134 1.00 92.44 230 ALA A N 1
ATOM 1638 C CA . ALA A 1 230 ? 10.764 10.082 -2.212 1.00 92.44 230 ALA A CA 1
ATOM 1639 C C . ALA A 1 230 ? 11.806 11.147 -1.829 1.00 92.44 230 ALA A C 1
ATOM 1641 O O . ALA A 1 230 ? 12.680 11.467 -2.632 1.00 92.44 230 ALA A O 1
ATOM 1642 N N . LEU A 1 231 ? 11.750 11.675 -0.601 1.00 90.75 231 LEU A N 1
ATOM 1643 C CA . LEU A 1 231 ? 12.718 12.659 -0.108 1.00 90.75 231 LEU A CA 1
ATOM 1644 C C . LEU A 1 231 ? 14.124 12.066 0.002 1.00 90.75 231 LEU A C 1
ATOM 1646 O O . LEU A 1 231 ? 15.094 12.726 -0.365 1.00 90.75 231 LEU A O 1
ATOM 1650 N N . ALA A 1 232 ? 14.233 10.823 0.470 1.00 90.06 232 ALA A N 1
ATOM 1651 C CA . ALA A 1 232 ? 15.522 10.176 0.656 1.00 90.06 232 ALA A CA 1
ATOM 1652 C C . ALA A 1 232 ? 16.142 9.651 -0.648 1.00 90.06 232 ALA A C 1
ATOM 1654 O O . ALA A 1 232 ? 17.340 9.816 -0.864 1.00 90.06 232 ALA A O 1
ATOM 1655 N N . GLY A 1 233 ? 15.349 9.018 -1.517 1.00 89.56 233 GLY A N 1
ATOM 1656 C CA . GLY A 1 233 ? 15.850 8.379 -2.742 1.00 89.56 233 GLY A CA 1
ATOM 1657 C C . GLY A 1 233 ? 15.730 9.223 -4.015 1.00 89.56 233 GLY A C 1
ATOM 1658 O O . GLY A 1 233 ? 16.332 8.886 -5.037 1.00 89.56 233 GLY A O 1
ATOM 1659 N N . GLY A 1 234 ? 14.969 10.318 -3.987 1.00 90.19 234 GLY A N 1
ATOM 1660 C CA . GLY A 1 234 ? 14.695 11.127 -5.173 1.00 90.19 234 GLY A CA 1
ATOM 1661 C C . GLY A 1 234 ? 13.808 10.393 -6.185 1.00 90.19 234 GLY A C 1
ATOM 1662 O O . GLY A 1 234 ? 12.865 9.690 -5.816 1.00 90.19 234 GLY A O 1
ATOM 1663 N N . GLY A 1 235 ? 14.098 10.557 -7.477 1.00 90.44 235 GLY A N 1
ATOM 1664 C CA . GLY A 1 235 ? 13.295 10.010 -8.578 1.00 90.44 235 GLY A CA 1
ATOM 1665 C C . GLY A 1 235 ? 13.138 8.485 -8.563 1.00 90.44 235 GLY A C 1
ATOM 1666 O O . GLY A 1 235 ? 12.041 7.989 -8.804 1.00 90.44 235 GLY A O 1
ATOM 1667 N N . SER A 1 236 ? 14.193 7.742 -8.228 1.00 90.69 236 SER A N 1
ATOM 1668 C CA . SER A 1 236 ? 14.178 6.275 -8.150 1.00 90.69 236 SER A CA 1
ATOM 1669 C C . SER A 1 236 ? 13.175 5.775 -7.112 1.00 90.69 236 SER A C 1
ATOM 1671 O O . SER A 1 236 ? 12.363 4.904 -7.408 1.00 90.69 236 SER A O 1
ATOM 1673 N N . ALA A 1 237 ? 13.153 6.382 -5.923 1.00 91.81 237 ALA A N 1
ATOM 1674 C CA . ALA A 1 237 ? 12.182 6.038 -4.893 1.00 91.81 237 ALA A CA 1
ATOM 1675 C C . ALA A 1 237 ? 10.749 6.428 -5.282 1.00 91.81 237 ALA A C 1
ATOM 1677 O O . ALA A 1 237 ? 9.814 5.720 -4.910 1.00 91.81 237 ALA A O 1
ATOM 1678 N N . VAL A 1 238 ? 10.552 7.507 -6.052 1.00 92.88 238 VAL A N 1
ATOM 1679 C CA . VAL A 1 238 ? 9.226 7.837 -6.608 1.00 92.88 238 VAL A CA 1
ATOM 1680 C C . VAL A 1 238 ? 8.766 6.766 -7.598 1.00 92.88 238 VAL A C 1
ATOM 1682 O O . VAL A 1 238 ? 7.603 6.373 -7.541 1.00 92.88 238 VAL A O 1
ATOM 1685 N N . GLY A 1 239 ? 9.666 6.249 -8.441 1.00 92.12 239 GLY A N 1
ATOM 1686 C CA . GLY A 1 239 ? 9.388 5.111 -9.322 1.00 92.12 239 GLY A CA 1
ATOM 1687 C C . GLY A 1 239 ? 8.914 3.888 -8.534 1.00 92.12 239 GLY A C 1
ATOM 1688 O O . GLY A 1 239 ? 7.774 3.455 -8.701 1.00 92.12 239 GLY A O 1
ATOM 1689 N N . VAL A 1 240 ? 9.726 3.443 -7.568 1.00 93.44 240 VAL A N 1
ATOM 1690 C CA . VAL A 1 240 ? 9.446 2.276 -6.702 1.00 93.44 240 VAL A CA 1
ATOM 1691 C C . VAL A 1 240 ? 8.178 2.465 -5.854 1.00 93.44 240 VAL A C 1
ATOM 1693 O O . VAL A 1 240 ? 7.537 1.503 -5.4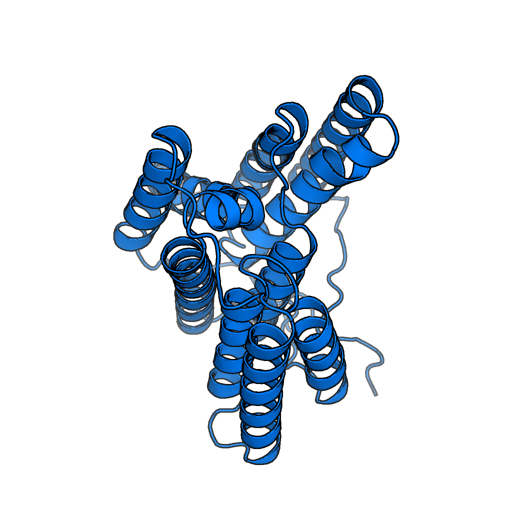43 1.00 93.44 240 VAL A O 1
ATOM 1696 N N . THR A 1 241 ? 7.760 3.704 -5.593 1.00 95.50 241 THR A N 1
ATOM 1697 C CA . THR A 1 241 ? 6.514 4.008 -4.865 1.00 95.50 241 THR A CA 1
ATOM 1698 C C . THR A 1 241 ? 5.370 4.457 -5.779 1.00 95.50 241 THR A C 1
ATOM 1700 O O . THR A 1 241 ? 4.338 4.921 -5.291 1.00 95.50 241 THR A O 1
ATOM 1703 N N . SER A 1 242 ? 5.499 4.295 -7.098 1.00 95.44 242 SER A N 1
ATOM 1704 C CA . SER A 1 242 ? 4.530 4.782 -8.090 1.00 95.44 242 SER A CA 1
A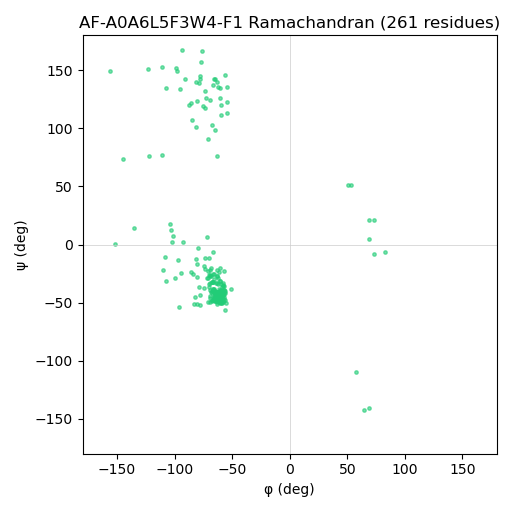TOM 1705 C C . SER A 1 242 ? 3.118 4.244 -7.861 1.00 95.44 242 SER A C 1
ATOM 1707 O O . SER A 1 242 ? 2.161 5.018 -7.881 1.00 95.44 242 SER A O 1
ATOM 1709 N N . VAL A 1 243 ? 2.971 2.953 -7.548 1.00 97.00 243 VAL A N 1
ATOM 1710 C CA . VAL A 1 243 ? 1.668 2.339 -7.236 1.00 97.00 243 VAL A CA 1
ATOM 1711 C C . VAL A 1 243 ? 1.015 3.004 -6.021 1.00 97.00 243 VAL A C 1
ATOM 1713 O O . VAL A 1 243 ? -0.192 3.263 -6.025 1.00 97.00 243 VAL A O 1
ATOM 1716 N N . ILE A 1 244 ? 1.805 3.335 -4.996 1.00 97.00 244 ILE A N 1
ATOM 1717 C CA . ILE A 1 244 ? 1.322 4.022 -3.792 1.00 97.00 244 ILE A CA 1
ATOM 1718 C C . ILE A 1 244 ? 0.845 5.427 -4.161 1.00 97.00 244 ILE A C 1
ATOM 1720 O O . ILE A 1 244 ? -0.276 5.799 -3.814 1.00 97.00 244 ILE A O 1
ATOM 1724 N N . TRP A 1 245 ? 1.641 6.182 -4.922 1.00 96.56 245 TRP A N 1
ATOM 1725 C CA . TRP A 1 245 ? 1.275 7.533 -5.344 1.00 96.56 245 TRP A CA 1
ATOM 1726 C C . TRP A 1 245 ? 0.042 7.576 -6.245 1.00 96.56 245 TRP A C 1
ATOM 1728 O O . TRP A 1 245 ? -0.834 8.417 -6.029 1.00 96.56 245 TRP A O 1
ATOM 1738 N N . ILE A 1 246 ? -0.067 6.660 -7.213 1.00 95.81 246 ILE A N 1
ATOM 1739 C CA . ILE A 1 246 ? -1.259 6.509 -8.059 1.00 95.81 246 ILE A CA 1
ATOM 1740 C C . ILE A 1 246 ? -2.474 6.246 -7.173 1.00 95.81 246 ILE A C 1
ATOM 1742 O O . ILE A 1 246 ? -3.483 6.941 -7.286 1.00 95.81 246 ILE A O 1
ATOM 1746 N N . THR A 1 247 ? -2.364 5.295 -6.244 1.00 96.81 247 THR A N 1
ATOM 1747 C CA . THR A 1 247 ? -3.468 4.933 -5.349 1.00 96.81 247 THR A CA 1
ATOM 1748 C C . THR A 1 247 ? -3.914 6.122 -4.502 1.00 96.81 247 THR A C 1
ATOM 1750 O O . THR A 1 247 ? -5.098 6.454 -4.475 1.00 96.81 247 THR A O 1
ATOM 1753 N N . VAL A 1 248 ? -2.970 6.798 -3.849 1.00 95.62 248 VAL A N 1
ATOM 1754 C CA . VAL A 1 248 ? -3.228 7.972 -3.008 1.00 95.62 248 VAL A CA 1
ATOM 1755 C C . VAL A 1 248 ? -3.877 9.102 -3.812 1.00 95.62 248 VAL A C 1
ATOM 1757 O O . VAL A 1 248 ? -4.858 9.696 -3.358 1.00 95.62 248 VAL A O 1
ATOM 1760 N N . THR A 1 249 ? -3.371 9.369 -5.017 1.00 94.38 249 THR A N 1
ATOM 1761 C CA . THR A 1 249 ? -3.900 10.413 -5.905 1.00 94.38 249 THR A CA 1
ATOM 1762 C C . THR A 1 249 ? -5.336 10.106 -6.309 1.00 94.38 249 THR A C 1
ATOM 1764 O O . THR A 1 249 ? -6.222 10.944 -6.140 1.00 94.38 249 THR A O 1
ATOM 1767 N N . VAL A 1 250 ? -5.594 8.890 -6.796 1.00 94.38 250 VAL A N 1
ATOM 1768 C CA . VAL A 1 250 ? -6.930 8.478 -7.240 1.00 94.38 250 VAL A CA 1
ATOM 1769 C C . VAL A 1 250 ? -7.912 8.485 -6.070 1.00 94.38 250 VAL A C 1
ATOM 1771 O O . VAL A 1 250 ? -9.000 9.034 -6.214 1.00 94.38 250 VAL A O 1
ATOM 1774 N N . VAL A 1 251 ? -7.532 7.966 -4.897 1.00 93.19 251 VAL A N 1
ATOM 1775 C CA . VAL A 1 251 ? -8.375 7.998 -3.688 1.00 93.19 251 VAL A CA 1
ATOM 1776 C C . VAL A 1 251 ? -8.696 9.440 -3.275 1.00 93.19 251 VAL A C 1
ATOM 1778 O O . VAL A 1 251 ? -9.862 9.783 -3.057 1.00 93.19 251 VAL A O 1
ATOM 1781 N N . GLY A 1 252 ? -7.700 10.325 -3.198 1.00 91.12 252 GLY A N 1
ATOM 1782 C CA . GLY A 1 252 ? -7.931 11.702 -2.755 1.00 91.12 252 GLY A CA 1
ATOM 1783 C C . GLY A 1 252 ? -8.715 12.557 -3.764 1.00 91.12 252 GLY A C 1
ATOM 1784 O O . GLY A 1 252 ? -9.550 13.367 -3.359 1.00 91.12 252 GLY A O 1
ATOM 1785 N N . VAL A 1 253 ? -8.536 12.341 -5.073 1.00 90.31 253 VAL A N 1
ATOM 1786 C CA . VAL A 1 253 ? -9.296 13.051 -6.120 1.00 90.31 253 VAL A CA 1
ATOM 1787 C C . VAL A 1 253 ? -10.708 12.484 -6.276 1.00 90.31 253 VAL A C 1
ATOM 1789 O O . VAL A 1 253 ? -11.686 13.234 -6.225 1.00 90.31 253 VAL A O 1
ATOM 1792 N N . ALA A 1 254 ? -10.846 11.166 -6.443 1.00 88.75 254 ALA A N 1
ATOM 1793 C CA . ALA A 1 254 ? -12.137 10.535 -6.710 1.00 88.75 254 ALA A CA 1
ATOM 1794 C C . ALA A 1 254 ? -13.083 10.635 -5.512 1.00 88.75 254 ALA A C 1
ATOM 1796 O O . ALA A 1 254 ? -14.291 10.796 -5.707 1.00 88.75 254 ALA A O 1
ATOM 1797 N N . SER A 1 255 ? -12.547 10.629 -4.284 1.00 82.50 255 SER A N 1
ATOM 1798 C CA . SER A 1 255 ? -13.366 10.895 -3.106 1.00 82.50 255 SER A CA 1
ATOM 1799 C C . SER A 1 255 ? -14.055 12.258 -3.231 1.00 82.50 255 SER A C 1
ATOM 1801 O O . SER A 1 255 ? -15.243 12.347 -2.940 1.00 82.50 255 SER A O 1
ATOM 1803 N N . ARG A 1 256 ? -13.410 13.302 -3.764 1.00 80.31 256 ARG A N 1
ATOM 1804 C CA . ARG A 1 256 ? -14.021 14.637 -3.902 1.00 80.31 256 ARG A CA 1
ATOM 1805 C C . ARG A 1 256 ? -15.055 14.779 -5.008 1.00 80.31 256 ARG A C 1
ATOM 1807 O O . ARG A 1 256 ? -16.015 15.518 -4.823 1.00 80.31 256 ARG A O 1
ATOM 1814 N N . LEU A 1 257 ? -14.842 14.127 -6.146 1.00 80.69 257 LEU A N 1
ATOM 1815 C CA . LEU A 1 257 ? -15.632 14.389 -7.352 1.00 80.69 257 LEU A CA 1
ATOM 1816 C C . LEU A 1 257 ? -17.056 13.833 -7.302 1.00 80.69 257 LEU A C 1
ATOM 1818 O O . LEU A 1 257 ? -17.861 14.180 -8.162 1.00 80.69 257 LEU A O 1
ATOM 1822 N N . ARG A 1 258 ? -17.398 12.980 -6.330 1.00 68.62 258 ARG A N 1
ATOM 1823 C CA . ARG A 1 258 ? -18.752 12.432 -6.260 1.00 68.62 258 ARG A CA 1
ATOM 1824 C C . ARG A 1 258 ? -19.709 13.360 -5.512 1.00 68.62 258 ARG A C 1
ATOM 1826 O O . ARG A 1 258 ? -19.489 13.619 -4.325 1.00 68.62 258 ARG A O 1
ATOM 1833 N N . PRO A 1 259 ? -20.804 13.796 -6.169 1.00 56.22 259 PRO A N 1
ATOM 1834 C CA . PRO A 1 259 ? -21.955 14.342 -5.471 1.00 56.22 259 PRO A CA 1
ATOM 1835 C C . PRO A 1 259 ? -22.437 13.304 -4.463 1.00 56.22 259 PRO A C 1
ATOM 1837 O O . PRO A 1 259 ? -22.362 12.101 -4.726 1.00 56.22 259 PRO A O 1
ATOM 1840 N N . SER A 1 260 ? -22.941 13.761 -3.322 1.00 56.50 260 SER A N 1
ATOM 1841 C CA . SER A 1 260 ? -23.659 12.931 -2.360 1.00 56.50 260 SER A CA 1
ATOM 1842 C C . SER A 1 260 ? -24.936 12.384 -3.006 1.00 56.50 260 SER A C 1
ATOM 1844 O O . SER A 1 260 ? -26.028 12.892 -2.759 1.00 56.50 260 SER A O 1
ATOM 1846 N N . PHE A 1 261 ? -24.808 11.380 -3.869 1.00 49.25 261 PHE A N 1
ATOM 1847 C CA . PHE A 1 261 ? -25.931 10.572 -4.310 1.00 49.25 261 PHE A CA 1
ATOM 1848 C C . PHE A 1 261 ? -26.329 9.724 -3.110 1.00 49.25 261 PHE A C 1
ATOM 1850 O O . PHE A 1 261 ? -25.765 8.663 -2.854 1.00 49.25 261 PHE A O 1
ATOM 1857 N N . ARG A 1 262 ? -27.247 10.277 -2.315 1.00 46.59 262 ARG A N 1
ATOM 1858 C CA . ARG A 1 262 ? -28.029 9.523 -1.346 1.00 46.59 262 ARG A CA 1
ATOM 1859 C C . ARG A 1 262 ? -28.891 8.560 -2.163 1.00 46.59 262 ARG A C 1
ATOM 1861 O O . ARG A 1 262 ? -29.860 8.998 -2.777 1.00 46.59 262 ARG A O 1
ATOM 1868 N N . GLY A 1 263 ? -28.435 7.315 -2.268 1.00 45.31 263 GLY A N 1
ATOM 1869 C CA . GLY A 1 263 ? -29.303 6.181 -2.575 1.00 45.31 263 GLY A CA 1
ATOM 1870 C C . GLY A 1 263 ? -30.095 5.802 -1.337 1.00 45.31 263 GLY A C 1
ATOM 1871 O O . GLY A 1 263 ? -29.534 5.975 -0.230 1.00 45.31 263 GLY A O 1
#